Protein AF-A0A672Z2T7-F1 (afdb_monomer)

Secondary structure (DSSP, 8-state):
------SSSHHHHHHHHHHHHS---GGGG-GGGGTHHHHHHHHHHHHHHTSSSPP----S----HHHHHHHHTS-HHHHHHHHHHHHHHHHHHHHHS--TTS---HHHHHHHHHHHHHHHHHHHTTS-S-------------SSHHHHHHHHHHHHHHHHHHHHHHHHHHHHHHHHHHHHHHHHHHTSPPP------------------------------

Solvent-accessible surface area (backbone atoms only — not comparable to full-atom values): 13733 Å² total; per-residue (Å²): 140,83,86,84,81,74,74,77,62,56,60,56,53,50,51,48,51,52,58,63,64,66,63,66,51,64,37,76,66,37,67,65,65,80,54,43,66,64,56,52,50,53,34,49,51,25,62,50,66,12,45,70,85,75,78,79,74,92,65,87,80,64,73,63,58,73,57,54,58,53,43,74,75,46,57,67,52,57,40,54,43,48,49,35,50,50,46,52,52,53,45,49,49,66,73,71,45,73,60,86,55,48,90,51,41,65,66,35,44,51,52,27,49,51,46,45,52,56,50,39,58,56,43,57,76,26,48,73,93,68,89,74,86,66,88,77,79,80,84,84,70,71,65,46,41,68,41,49,49,52,48,51,50,54,48,50,56,48,53,53,51,46,51,57,48,51,55,51,52,51,53,50,47,54,51,51,51,52,51,51,51,50,43,56,74,74,68,51,83,69,83,91,71,84,88,82,83,89,78,83,84,80,82,83,88,71,82,85,88,78,80,78,69,90,66,70,87,66,92,70,133

pLDDT: mean 72.18, std 21.94, range [25.36, 97.94]

InterPro domains:
  IPR000471 Interferon alpha/beta/delta [PF00143] (38-130)
  IPR000471 Interferon alpha/beta/delta [PTHR11691] (8-173)
  IPR009079 Four-helical cytokine-like, core [G3DSA:1.20.1250.10] (28-175)
  IPR009079 Four-helical cytokine-like, core [SSF47266] (30-169)

Nearest PDB structures (foldseek):
  7wkh-assembly1_A  TM=8.557E-01  e=2.367E-07  Ctenopharyngodon idella
  3wcy-assembly1_I  TM=7.416E-01  e=5.495E-03  Mus musculus
  1au1-assembly1_B  TM=7.264E-01  e=1.364E-02  Homo sapiens
  1z7c-assembly1_A  TM=4.299E-01  e=1.163E+00  Homo sapiens
  1cnt-assembly2_3  TM=4.780E-01  e=7.537E+00  Homo sapiens

Radius of gyration: 24.55 Å; Cα contacts (8 Å, |Δi|>4): 133; chains: 1; bounding box: 61×39×78 Å

Mean predicted aligned error: 14.76 Å

Foldseek 3Di:
DDDDPPPPVVVVVVVVCVVVVVPPALLLVLPCLVVVLVLLVLLLVLLCQQADHQDPDPDPPDDPVVVLVVLLPDDSLSLLLVLLLLLVVLLCCLVVADQVQGPTDPVSSVVSSVSSVVVSVSSVSRHDPDDDDDPPDPPQDDNHNVSVSVVSVSSSVVSVSSNVSSVSSVVVSVVVVVVVVCCVVPVDDDDDDDDDDDDDDDDPPDDDDDPPPPPDPPPDD

Organism: NCBI:txid375764

Sequence (221 aa):
MFTWTWTRTWTWTAVLVFLFSNTLTSALRCDWLKHYGHRSNECLNLLEDMGGQLIQEDGRDRCPYRLYSRIRNTQVESQVVFIRDSLEHILRLYDHGNRSSVTWDTVNTEHFLLCLRSQIDKLNGCVSKRPRVYVVRVSFRGSSAESWELIRKNTKEHLEQLHLLVNSIRHQQEAEHRVQTYIYEHVTPGPSGGGVPLGSAPCPHYKHLFKVNQTNQTNTC

Structure (mmCIF, N/CA/C/O backbone):
data_AF-A0A672Z2T7-F1
#
_entry.id   AF-A0A672Z2T7-F1
#
loop_
_atom_site.group_PDB
_atom_site.id
_atom_site.type_symbol
_atom_site.label_atom_id
_atom_site.label_alt_id
_atom_site.label_comp_id
_atom_site.label_asym_id
_atom_site.label_entity_id
_atom_site.label_seq_id
_atom_site.pdbx_PDB_ins_code
_atom_site.Cartn_x
_atom_site.Cartn_y
_atom_site.Cartn_z
_atom_site.occupancy
_atom_site.B_iso_or_equiv
_atom_site.auth_seq_id
_atom_site.auth_comp_id
_atom_site.auth_asym_id
_atom_site.auth_atom_id
_atom_site.pdbx_PDB_model_num
ATOM 1 N N . MET A 1 1 ? -40.656 2.058 58.555 1.00 35.09 1 MET A N 1
ATOM 2 C CA . MET A 1 1 ? -40.797 2.484 57.145 1.00 35.09 1 MET A CA 1
ATOM 3 C C . MET A 1 1 ? -39.415 2.843 56.618 1.00 35.09 1 MET A C 1
ATOM 5 O O . MET A 1 1 ? -38.914 3.898 56.964 1.00 35.09 1 MET A O 1
ATOM 9 N N . PHE A 1 2 ? -38.779 1.960 55.846 1.00 36.16 2 PHE A N 1
ATOM 10 C CA . PHE A 1 2 ? -37.570 2.285 55.081 1.00 36.16 2 PHE A CA 1
ATOM 11 C C . PHE A 1 2 ? -37.885 2.010 53.613 1.00 36.16 2 PHE A C 1
ATOM 13 O O . PHE A 1 2 ? -38.075 0.864 53.210 1.00 36.16 2 PHE A O 1
ATOM 20 N N . THR A 1 3 ? -38.047 3.077 52.838 1.00 39.00 3 THR A N 1
ATOM 21 C CA . THR A 1 3 ? -38.323 3.009 51.403 1.00 39.00 3 THR A CA 1
ATOM 22 C C . THR A 1 3 ? -37.018 2.756 50.656 1.00 39.00 3 THR A C 1
ATOM 24 O O . THR A 1 3 ? -36.119 3.594 50.663 1.00 39.00 3 THR A O 1
ATOM 27 N N . TRP A 1 4 ? -36.913 1.595 50.014 1.00 38.53 4 TRP A N 1
ATOM 28 C CA . TRP A 1 4 ? -35.816 1.242 49.117 1.00 38.53 4 TRP A CA 1
ATOM 29 C C . TRP A 1 4 ? -35.963 1.997 47.789 1.00 38.53 4 TRP A C 1
ATOM 31 O O . TRP A 1 4 ? -36.808 1.653 46.969 1.00 38.53 4 TRP A O 1
ATOM 41 N N . THR A 1 5 ? -35.130 3.009 47.545 1.00 41.69 5 THR A N 1
ATOM 42 C CA . THR A 1 5 ? -35.033 3.711 46.248 1.00 41.69 5 THR A CA 1
ATOM 43 C C . THR A 1 5 ? -33.710 3.403 45.543 1.00 41.69 5 THR A C 1
ATOM 45 O O . THR A 1 5 ? -33.017 4.312 45.095 1.00 41.69 5 THR A O 1
ATOM 48 N N . TRP A 1 6 ? -33.331 2.126 45.447 1.00 43.38 6 TRP A N 1
ATOM 49 C CA . TRP A 1 6 ? -32.073 1.710 44.801 1.00 43.38 6 TRP A CA 1
ATOM 50 C C . TRP A 1 6 ? -32.237 1.183 43.368 1.00 43.38 6 TRP A C 1
ATOM 52 O O . TRP A 1 6 ? -31.243 0.946 42.697 1.00 43.38 6 TRP A O 1
ATOM 62 N N . THR A 1 7 ? -33.457 1.037 42.847 1.00 48.06 7 THR A N 1
ATOM 63 C CA . THR A 1 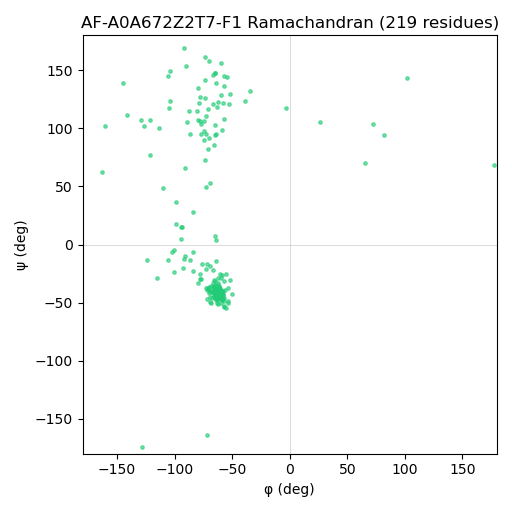7 ? -33.697 0.393 41.538 1.00 48.06 7 THR A CA 1
ATOM 64 C C . THR A 1 7 ? -33.696 1.347 40.337 1.00 48.06 7 THR A C 1
ATOM 66 O O . THR A 1 7 ? -33.680 0.889 39.198 1.00 48.06 7 THR A O 1
ATOM 69 N N . ARG A 1 8 ? -33.685 2.675 40.543 1.00 44.69 8 ARG A N 1
ATOM 70 C CA . ARG A 1 8 ? -33.887 3.655 39.451 1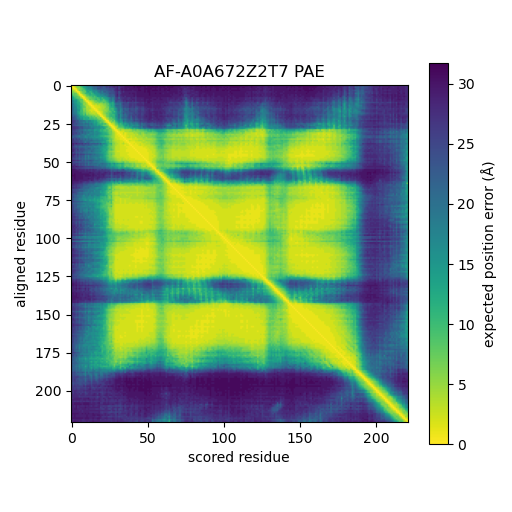.00 44.69 8 ARG A CA 1
ATOM 71 C C . ARG A 1 8 ? -32.609 4.153 38.765 1.00 44.69 8 ARG A C 1
ATOM 73 O O . ARG A 1 8 ? -32.698 4.781 37.717 1.00 44.69 8 ARG A O 1
ATOM 80 N N . THR A 1 9 ? -31.430 3.888 39.322 1.00 49.09 9 THR A N 1
ATOM 81 C CA . THR A 1 9 ? -30.136 4.282 38.727 1.00 49.09 9 THR A CA 1
ATOM 82 C C . THR A 1 9 ? -29.528 3.196 37.838 1.00 49.09 9 THR A C 1
ATOM 84 O O . THR A 1 9 ? -28.725 3.503 36.963 1.00 49.09 9 THR A O 1
ATOM 87 N N . TRP A 1 10 ? -29.949 1.943 38.016 1.00 50.91 10 TRP A N 1
ATOM 88 C CA . TRP A 1 10 ? -29.360 0.769 37.365 1.00 50.91 10 TRP A CA 1
ATOM 89 C C . TRP A 1 10 ? -29.793 0.593 35.909 1.00 50.91 10 TRP A C 1
ATOM 91 O O . TRP A 1 10 ? -29.030 0.100 35.084 1.00 50.91 10 TRP A O 1
ATOM 101 N N . THR A 1 11 ? -31.002 1.034 35.560 1.00 55.59 11 THR A N 1
ATOM 102 C CA . THR A 1 11 ? -31.487 0.993 34.176 1.00 55.59 11 THR A CA 1
ATOM 103 C C . THR A 1 11 ? -30.757 1.998 33.294 1.00 55.59 11 THR A C 1
ATOM 105 O O . THR A 1 11 ? -30.396 1.673 32.170 1.00 55.59 11 THR A O 1
ATOM 108 N N . TRP A 1 12 ? -30.468 3.195 33.808 1.00 52.91 12 TRP A N 1
ATOM 109 C CA . TRP A 1 12 ? -29.771 4.234 33.048 1.00 52.91 12 TRP A CA 1
ATOM 110 C C . TRP A 1 12 ? -28.290 3.915 32.838 1.00 52.91 12 TRP A C 1
ATOM 112 O O . TRP A 1 12 ? -27.785 4.130 31.741 1.00 52.91 12 TRP A O 1
ATOM 122 N N . THR A 1 13 ? -27.598 3.350 33.834 1.00 58.94 13 THR A N 1
ATOM 123 C CA . THR A 1 13 ? -26.202 2.911 33.669 1.00 58.94 13 THR A CA 1
ATOM 124 C C . THR A 1 13 ? -26.091 1.725 32.714 1.00 58.94 13 THR A C 1
ATOM 126 O O . THR A 1 13 ? -25.219 1.736 31.850 1.00 58.94 13 THR A O 1
ATOM 129 N N . ALA A 1 14 ? -27.003 0.750 32.790 1.00 58.84 14 ALA A N 1
ATOM 130 C CA . ALA A 1 14 ? -27.047 -0.373 31.854 1.00 58.84 14 ALA A CA 1
ATOM 131 C C . ALA A 1 14 ? -27.360 0.079 30.418 1.00 58.84 14 ALA A C 1
ATOM 133 O O . ALA A 1 14 ? -26.699 -0.366 29.484 1.00 58.84 14 ALA A O 1
ATOM 134 N N . VAL A 1 15 ? -28.308 1.006 30.234 1.00 58.72 15 VAL A N 1
ATOM 135 C CA . VAL A 1 15 ? -28.626 1.587 28.920 1.00 58.72 15 VAL A CA 1
ATOM 136 C C . VAL A 1 15 ? -27.448 2.393 28.376 1.00 58.72 15 VAL A C 1
ATOM 138 O O . VAL A 1 15 ? -27.117 2.241 27.207 1.00 58.72 15 VAL A O 1
ATOM 141 N N . LEU A 1 16 ? -26.756 3.186 29.200 1.00 59.16 16 LEU A N 1
ATOM 142 C CA . LEU A 1 16 ? -25.551 3.904 28.775 1.00 59.16 16 LEU A CA 1
ATOM 143 C C . LEU A 1 16 ? -24.438 2.931 28.369 1.00 59.16 16 LEU A C 1
ATOM 145 O O . LEU A 1 16 ? -23.883 3.086 27.288 1.00 59.16 16 LEU A O 1
ATOM 149 N N . VAL A 1 17 ? -24.155 1.888 29.155 1.00 60.69 17 VAL A N 1
ATOM 150 C CA . VAL A 1 17 ? -23.155 0.864 28.799 1.00 60.69 17 VAL A CA 1
ATOM 151 C C . VAL A 1 17 ? -23.544 0.132 27.514 1.00 60.69 17 VAL A C 1
ATOM 153 O O . VAL A 1 17 ? -22.680 -0.067 26.665 1.00 60.69 17 VAL A O 1
ATOM 156 N N . PHE A 1 18 ? -24.822 -0.206 27.310 1.00 55.03 18 PHE A N 1
ATOM 157 C CA . PHE A 1 18 ? -25.307 -0.824 26.069 1.00 55.03 18 PHE A CA 1
ATOM 158 C C . PHE A 1 18 ? -25.185 0.136 24.872 1.00 55.03 18 PHE A C 1
ATOM 160 O O . PHE A 1 18 ? -24.777 -0.271 23.787 1.00 55.03 18 PHE A O 1
ATOM 167 N N . LEU A 1 19 ? -25.458 1.429 25.057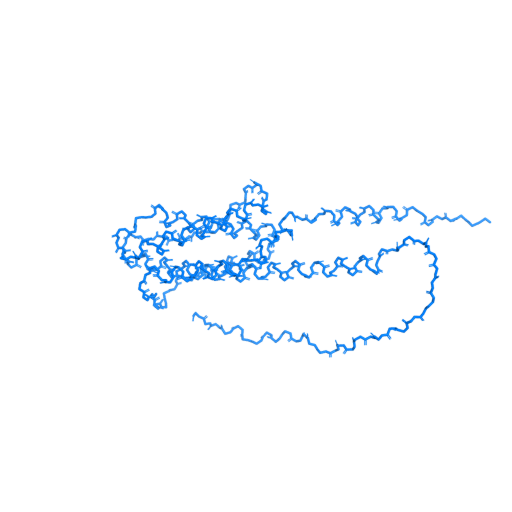 1.00 53.09 19 LEU A N 1
ATOM 168 C CA . LEU A 1 19 ? -25.299 2.445 24.014 1.00 53.09 19 LEU A CA 1
ATOM 169 C C . LEU A 1 19 ? -23.820 2.726 23.686 1.00 53.09 19 LEU A C 1
ATOM 171 O O . LEU A 1 19 ? -23.496 2.880 22.513 1.00 53.09 19 LEU A O 1
ATOM 175 N N . PHE A 1 20 ? -22.916 2.715 24.673 1.00 51.97 20 PHE A N 1
ATOM 176 C CA . PHE A 1 20 ? -21.467 2.893 24.475 1.00 51.97 20 PHE A CA 1
ATOM 177 C C . PHE A 1 20 ? -20.752 1.631 23.955 1.00 51.97 20 PHE A C 1
ATOM 179 O O . PHE A 1 20 ? -19.727 1.737 23.287 1.00 51.97 20 PHE A O 1
ATOM 186 N N . SER A 1 21 ? -21.284 0.431 24.208 1.00 53.06 21 SER A N 1
ATOM 187 C CA . SER A 1 21 ? -20.715 -0.832 23.700 1.00 53.06 21 SER A CA 1
ATOM 188 C C . SER A 1 21 ? -21.162 -1.170 22.274 1.00 53.06 21 SER A C 1
ATOM 190 O O . SER A 1 21 ? -20.452 -1.872 21.555 1.00 53.06 21 SER A O 1
ATOM 192 N N . ASN A 1 22 ? -22.295 -0.630 21.811 1.00 47.12 22 ASN A N 1
ATOM 193 C CA . ASN A 1 22 ? -22.749 -0.794 20.426 1.00 47.12 22 ASN A CA 1
ATOM 194 C C . ASN A 1 22 ? -22.124 0.214 19.446 1.00 47.12 22 ASN A C 1
ATOM 196 O O . ASN A 1 22 ? -22.277 0.059 18.236 1.00 47.12 22 ASN A O 1
ATOM 200 N N . THR A 1 23 ? -21.358 1.201 19.925 1.00 49.53 23 THR A N 1
ATOM 201 C CA . THR A 1 23 ? -20.582 2.113 19.067 1.00 49.53 23 THR A CA 1
ATOM 202 C C . THR A 1 23 ? -19.223 1.544 18.645 1.00 49.53 23 THR A C 1
ATOM 204 O O . THR A 1 23 ? -18.301 2.307 18.362 1.00 49.53 23 THR A O 1
ATOM 207 N N . LEU A 1 24 ? -19.074 0.215 18.562 1.00 50.88 24 LEU A N 1
ATOM 208 C CA . LEU A 1 24 ? -17.959 -0.371 17.817 1.00 50.88 24 LEU A CA 1
ATOM 209 C C . LEU A 1 24 ? -18.152 -0.012 16.341 1.00 50.88 24 LEU A C 1
ATOM 211 O O . LEU A 1 24 ? -18.993 -0.590 15.651 1.00 50.88 24 LEU A O 1
ATOM 215 N N . THR A 1 25 ? -17.392 0.967 15.858 1.00 55.72 25 THR A N 1
ATOM 216 C CA . THR A 1 25 ? -17.368 1.325 14.440 1.00 55.72 25 THR A CA 1
ATOM 217 C C . THR A 1 25 ? -17.040 0.098 13.594 1.00 55.72 25 THR A C 1
ATOM 219 O O . THR A 1 25 ? -16.240 -0.749 13.988 1.00 55.72 25 THR A O 1
ATOM 222 N N . SER A 1 26 ? -17.643 -0.015 12.408 1.00 58.91 26 SER A N 1
ATOM 223 C CA . SER A 1 26 ? -17.412 -1.143 11.487 1.00 58.91 26 SER A CA 1
ATOM 224 C C . SER A 1 26 ? -15.921 -1.383 11.209 1.00 58.91 26 SER A C 1
ATOM 226 O O . SER A 1 26 ? -15.494 -2.525 11.061 1.00 58.91 26 SER A O 1
ATOM 228 N N . ALA A 1 27 ? -15.113 -0.319 11.236 1.00 56.78 27 ALA A N 1
ATOM 229 C CA . ALA A 1 27 ? -13.665 -0.380 11.083 1.00 56.78 27 ALA A CA 1
ATOM 230 C C . ALA A 1 27 ? -12.945 -1.129 12.221 1.00 56.78 27 ALA A C 1
ATOM 232 O O . ALA A 1 27 ? -11.938 -1.787 11.966 1.00 56.78 27 ALA A O 1
ATOM 233 N N . LEU A 1 28 ? -13.465 -1.097 13.456 1.00 59.72 28 LEU A N 1
ATOM 234 C CA . LEU A 1 28 ? -12.899 -1.852 14.580 1.00 59.72 28 LEU A CA 1
ATOM 235 C C . LEU A 1 28 ? -13.047 -3.367 14.396 1.00 59.72 28 LEU A C 1
ATOM 237 O O . LEU A 1 28 ? -12.250 -4.114 14.953 1.00 59.72 28 LEU A O 1
ATOM 241 N N . ARG A 1 29 ? -13.993 -3.821 13.565 1.00 66.81 29 ARG A N 1
ATOM 242 C CA . ARG A 1 29 ? -14.178 -5.237 13.206 1.00 66.81 29 ARG A CA 1
ATOM 243 C C . ARG A 1 29 ? -13.558 -5.612 11.858 1.00 66.81 29 ARG A C 1
ATOM 245 O O . ARG A 1 29 ? -13.918 -6.635 11.286 1.00 66.81 29 ARG A O 1
ATOM 252 N N . CYS A 1 30 ? -12.650 -4.796 11.321 1.00 81.38 30 CYS A N 1
ATOM 253 C CA . CYS A 1 30 ? -11.959 -5.125 10.078 1.00 81.38 30 CYS A CA 1
ATOM 254 C C . CYS A 1 30 ? -10.964 -6.276 10.298 1.00 81.38 30 CYS A C 1
ATOM 256 O O . CYS A 1 30 ? -9.765 -6.054 10.473 1.00 81.38 30 CYS A O 1
ATOM 258 N N . ASP A 1 31 ? -11.456 -7.517 10.273 1.00 83.62 31 ASP A N 1
ATOM 259 C CA . ASP A 1 31 ? -10.636 -8.722 10.457 1.00 83.62 31 ASP A CA 1
ATOM 260 C C . ASP A 1 31 ? -9.523 -8.837 9.413 1.00 83.62 31 ASP A C 1
ATOM 262 O O . ASP A 1 31 ? -8.460 -9.391 9.689 1.00 83.62 31 ASP A O 1
ATOM 266 N N . TRP A 1 32 ? -9.722 -8.234 8.239 1.00 85.56 32 TRP A N 1
ATOM 267 C CA . TRP A 1 32 ? -8.720 -8.202 7.183 1.00 85.56 32 TRP A CA 1
ATOM 268 C C . TRP A 1 32 ? -7.382 -7.588 7.624 1.00 85.56 32 TRP A C 1
ATOM 270 O O . TRP A 1 32 ? -6.330 -8.037 7.167 1.00 85.56 32 TRP A O 1
ATOM 280 N N . LEU A 1 33 ? -7.382 -6.623 8.553 1.00 88.12 33 LEU A N 1
ATOM 281 C CA . LEU A 1 33 ? -6.140 -5.994 9.024 1.00 88.12 33 LEU A CA 1
ATOM 282 C C . LEU A 1 33 ? -5.174 -6.997 9.671 1.00 88.12 33 LEU A C 1
ATOM 284 O O . LEU A 1 33 ? -3.964 -6.786 9.620 1.00 88.12 33 LEU A O 1
ATOM 288 N N . LYS A 1 34 ? -5.673 -8.123 10.203 1.00 86.19 34 LYS A N 1
ATOM 289 C CA . LYS A 1 34 ? -4.841 -9.215 10.741 1.00 86.19 34 LYS A CA 1
ATOM 290 C C . LYS A 1 34 ? -3.943 -9.847 9.671 1.00 86.19 34 LYS A C 1
ATOM 292 O O . LYS A 1 34 ? -2.857 -10.321 9.992 1.00 86.19 34 LYS A O 1
ATOM 297 N N . HIS A 1 35 ? -4.372 -9.817 8.409 1.00 86.44 35 HIS A N 1
ATOM 298 C CA . HIS A 1 35 ? -3.682 -10.431 7.270 1.00 86.44 35 HIS A CA 1
ATOM 299 C C . HIS A 1 35 ? -2.909 -9.427 6.405 1.00 86.44 35 HIS A C 1
ATOM 301 O O . HIS A 1 35 ? -2.156 -9.830 5.518 1.00 86.44 35 HIS A O 1
ATOM 307 N N . TYR A 1 36 ? -3.048 -8.126 6.677 1.00 87.56 36 TYR A N 1
ATOM 308 C CA . TYR A 1 36 ? -2.425 -7.063 5.888 1.00 87.56 36 TYR A CA 1
ATOM 309 C C . TYR A 1 36 ? -0.903 -7.210 5.793 1.00 87.56 36 TYR A C 1
ATOM 311 O O . TYR A 1 36 ? -0.334 -6.988 4.732 1.00 87.56 36 TYR A O 1
ATOM 319 N N . GLY A 1 37 ? -0.234 -7.620 6.877 1.00 86.69 37 GLY A N 1
ATOM 320 C CA . GLY A 1 37 ? 1.229 -7.692 6.920 1.00 86.69 37 GLY A CA 1
ATOM 321 C C . GLY A 1 37 ? 1.829 -8.586 5.832 1.00 86.69 37 GLY A C 1
ATOM 322 O O . GLY A 1 37 ? 2.742 -8.160 5.132 1.00 86.69 37 GLY A O 1
ATOM 323 N N . HIS A 1 38 ? 1.267 -9.781 5.637 1.00 87.81 38 HIS A N 1
ATOM 324 C CA . HIS A 1 38 ? 1.724 -10.708 4.600 1.00 87.81 38 HIS A CA 1
ATOM 325 C C . HIS A 1 38 ? 1.517 -10.128 3.194 1.00 87.81 38 HIS A C 1
ATOM 327 O O . HIS A 1 38 ? 2.448 -10.095 2.392 1.00 87.81 38 HIS A O 1
ATOM 333 N N . ARG A 1 39 ? 0.321 -9.590 2.924 1.00 88.56 39 ARG A N 1
ATOM 334 C CA . ARG A 1 39 ? -0.030 -9.033 1.610 1.00 88.56 39 ARG A CA 1
ATOM 335 C C . ARG A 1 39 ? 0.747 -7.758 1.276 1.00 88.56 39 ARG A C 1
ATOM 337 O O . ARG A 1 39 ? 1.125 -7.537 0.13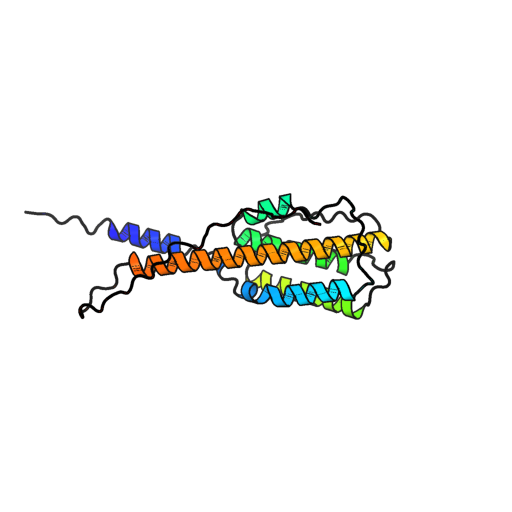2 1.00 88.56 39 ARG A O 1
ATOM 344 N N . SER A 1 40 ? 1.010 -6.928 2.281 1.00 90.31 40 SER A N 1
ATOM 345 C CA . SER A 1 40 ? 1.833 -5.728 2.149 1.00 90.31 40 SER A CA 1
ATOM 346 C C . SER A 1 40 ? 3.272 -6.079 1.781 1.00 90.31 40 SER A C 1
ATOM 348 O O . SER A 1 40 ? 3.858 -5.378 0.964 1.00 90.31 40 SER A O 1
ATOM 350 N N . ASN A 1 41 ? 3.828 -7.153 2.350 1.00 93.00 41 ASN A N 1
ATOM 351 C CA . ASN A 1 41 ? 5.178 -7.604 2.024 1.00 93.00 41 ASN A CA 1
ATOM 352 C C . ASN A 1 41 ? 5.261 -8.166 0.598 1.00 93.00 41 ASN A C 1
ATOM 354 O O . ASN A 1 41 ? 6.206 -7.875 -0.119 1.00 93.00 41 ASN A O 1
ATOM 358 N N . GLU A 1 42 ? 4.248 -8.924 0.169 1.00 93.38 42 GLU A N 1
ATOM 359 C CA . GLU A 1 42 ? 4.128 -9.405 -1.216 1.00 93.38 42 GLU A CA 1
ATOM 360 C C . GLU A 1 42 ? 4.124 -8.231 -2.213 1.00 93.38 42 GLU A C 1
ATOM 362 O O . GLU A 1 42 ? 4.911 -8.208 -3.154 1.00 93.38 42 GLU A O 1
ATOM 367 N N . CYS A 1 43 ? 3.303 -7.207 -1.959 1.00 94.81 43 CYS A N 1
ATOM 368 C CA . CYS A 1 43 ? 3.281 -5.981 -2.760 1.00 94.81 43 CYS A CA 1
ATOM 369 C C . CYS A 1 43 ? 4.633 -5.245 -2.772 1.00 94.81 43 CYS A C 1
ATOM 371 O O . CYS A 1 43 ? 5.026 -4.729 -3.814 1.00 94.81 43 CYS A O 1
ATOM 373 N N . LEU A 1 44 ? 5.321 -5.157 -1.628 1.00 95.19 44 LEU A N 1
ATOM 374 C CA . LEU A 1 44 ? 6.630 -4.503 -1.534 1.00 95.19 44 LEU A CA 1
ATOM 375 C C . LEU A 1 44 ? 7.686 -5.245 -2.356 1.00 95.19 44 LEU A C 1
ATOM 377 O O . LEU A 1 44 ? 8.388 -4.605 -3.130 1.00 95.19 44 LEU A O 1
ATOM 381 N N . ASN A 1 45 ? 7.736 -6.574 -2.262 1.00 95.25 45 ASN A N 1
ATOM 382 C CA . ASN A 1 45 ? 8.659 -7.380 -3.059 1.00 95.25 45 ASN A CA 1
ATOM 383 C C . ASN A 1 45 ? 8.412 -7.173 -4.561 1.00 95.25 45 ASN A C 1
ATOM 385 O O . ASN A 1 45 ? 9.344 -6.903 -5.302 1.00 95.25 45 ASN A O 1
ATOM 389 N N . LEU A 1 46 ? 7.150 -7.182 -5.005 1.00 96.75 46 LEU A N 1
ATOM 390 C CA . LEU A 1 46 ? 6.806 -6.927 -6.411 1.00 96.75 46 LEU A CA 1
ATOM 391 C C . LEU A 1 46 ? 7.236 -5.525 -6.885 1.00 96.75 46 LEU A C 1
ATOM 393 O O . LEU A 1 46 ? 7.676 -5.366 -8.021 1.00 96.75 46 LEU A O 1
ATOM 397 N N . LEU A 1 47 ? 7.129 -4.509 -6.022 1.00 96.00 47 LEU A N 1
ATOM 398 C CA . LEU A 1 47 ? 7.589 -3.144 -6.305 1.00 96.00 47 LEU A CA 1
ATOM 399 C C . LEU A 1 47 ? 9.123 -3.064 -6.433 1.00 96.00 47 LEU A C 1
ATOM 401 O O . LEU A 1 47 ? 9.659 -2.289 -7.231 1.00 96.00 47 LEU A O 1
ATOM 405 N N . GLU A 1 48 ? 9.843 -3.834 -5.625 1.00 93.88 48 GLU A N 1
ATOM 406 C CA . GLU A 1 48 ? 11.301 -3.916 -5.691 1.00 93.88 48 GLU A CA 1
ATOM 407 C C . GLU A 1 48 ? 11.748 -4.676 -6.944 1.00 93.88 48 GLU A C 1
ATOM 409 O O . GLU A 1 48 ? 12.570 -4.159 -7.701 1.00 93.88 48 GLU A O 1
ATOM 414 N N . ASP A 1 49 ? 11.119 -5.821 -7.210 1.00 94.25 49 ASP A N 1
ATOM 415 C CA . ASP A 1 49 ? 11.463 -6.757 -8.283 1.00 94.25 49 ASP A CA 1
ATOM 416 C C . ASP A 1 49 ? 11.009 -6.295 -9.675 1.00 94.25 49 ASP A C 1
ATOM 418 O O . ASP A 1 49 ? 11.479 -6.818 -10.687 1.00 94.25 49 ASP A O 1
ATOM 422 N N . MET A 1 50 ? 10.084 -5.333 -9.781 1.00 94.94 50 MET A N 1
ATOM 423 C CA . MET A 1 50 ? 9.683 -4.808 -11.092 1.00 94.94 50 MET A CA 1
ATOM 424 C C . MET A 1 50 ? 10.757 -3.929 -11.735 1.00 94.94 50 MET A C 1
ATOM 426 O O . MET A 1 50 ? 10.680 -3.678 -12.927 1.00 94.94 50 MET A O 1
ATOM 430 N N . GLY A 1 51 ? 11.744 -3.435 -10.989 1.00 90.81 51 GLY A N 1
ATOM 431 C CA . GLY A 1 51 ? 12.798 -2.571 -11.521 1.00 90.81 51 GLY A CA 1
ATOM 432 C C . GLY A 1 51 ? 14.195 -3.061 -11.162 1.00 90.81 51 GLY A C 1
ATOM 433 O O . GLY A 1 51 ? 14.377 -4.115 -10.565 1.00 90.81 51 GLY A O 1
ATOM 434 N N . GLY A 1 52 ? 15.203 -2.263 -11.512 1.00 87.12 52 GLY A N 1
ATOM 435 C CA . GLY A 1 52 ? 16.560 -2.464 -11.003 1.00 87.12 52 GLY A CA 1
ATOM 436 C C . GLY A 1 52 ? 16.680 -2.086 -9.522 1.00 87.12 52 GLY A C 1
ATOM 437 O O . GLY A 1 52 ? 15.687 -1.888 -8.819 1.00 87.12 52 GLY A O 1
ATOM 438 N N . GLN A 1 53 ? 17.910 -1.912 -9.039 1.00 86.19 53 GLN A N 1
ATOM 439 C CA . GLN A 1 53 ? 18.134 -1.391 -7.687 1.00 86.19 53 GLN A CA 1
ATOM 440 C C . GLN A 1 53 ? 17.464 -0.020 -7.509 1.00 86.19 53 GLN A C 1
ATOM 442 O O . GLN A 1 53 ? 17.543 0.837 -8.389 1.00 86.19 53 GLN A O 1
ATOM 447 N N . LEU A 1 54 ? 16.792 0.179 -6.373 1.00 83.00 54 LEU A N 1
ATOM 448 C CA . LEU A 1 54 ? 16.208 1.472 -6.018 1.00 83.00 54 LEU A CA 1
ATOM 449 C C . LEU A 1 54 ? 17.311 2.521 -5.834 1.00 83.00 54 LEU A C 1
ATOM 451 O O . LEU A 1 54 ? 18.350 2.244 -5.231 1.00 83.00 54 LEU A O 1
ATOM 455 N N . ILE A 1 55 ? 17.065 3.737 -6.324 1.00 78.38 55 ILE A N 1
ATOM 456 C CA . ILE A 1 55 ? 17.999 4.858 -6.190 1.00 78.38 55 ILE A CA 1
ATOM 457 C C . ILE A 1 55 ? 18.198 5.176 -4.697 1.00 78.38 55 ILE A C 1
ATOM 459 O O . ILE A 1 55 ? 17.244 5.484 -3.978 1.00 78.38 55 ILE A O 1
ATOM 463 N N . GLN A 1 56 ? 19.448 5.130 -4.223 1.00 64.94 56 GLN A N 1
ATOM 464 C CA . GLN A 1 56 ? 19.763 5.439 -2.824 1.00 64.94 56 GLN A CA 1
ATOM 465 C C . GLN A 1 56 ? 19.670 6.931 -2.494 1.00 64.94 56 GLN A C 1
ATOM 467 O O . GLN A 1 56 ? 19.437 7.228 -1.333 1.00 64.94 56 GLN A O 1
ATOM 472 N N . GLU A 1 57 ? 19.744 7.841 -3.480 1.00 58.12 57 GLU A N 1
ATOM 473 C CA . GLU A 1 57 ? 19.887 9.292 -3.260 1.00 58.12 57 GLU A CA 1
ATOM 474 C C . GLU A 1 57 ? 19.081 9.834 -2.076 1.00 58.12 57 GLU A C 1
ATOM 476 O O . GLU A 1 57 ? 17.849 9.730 -2.028 1.00 58.12 57 GLU A O 1
ATOM 481 N N . ASP A 1 58 ? 19.808 10.480 -1.169 1.00 52.84 58 ASP A N 1
ATOM 482 C CA . ASP A 1 58 ? 19.345 11.150 0.045 1.00 52.84 58 ASP A CA 1
ATOM 483 C C . ASP A 1 58 ? 18.600 12.460 -0.309 1.00 52.84 58 ASP A C 1
ATOM 485 O O . ASP A 1 58 ? 18.888 13.553 0.182 1.00 52.84 58 ASP A O 1
ATOM 489 N N . GLY A 1 59 ? 17.658 12.370 -1.247 1.00 49.66 59 GLY A N 1
ATOM 490 C CA . GLY A 1 59 ? 16.873 13.467 -1.788 1.00 49.66 59 GLY A CA 1
ATOM 491 C C . GLY A 1 59 ? 15.762 13.876 -0.827 1.00 49.66 59 GLY A C 1
ATOM 492 O O . GLY A 1 59 ? 14.962 13.071 -0.367 1.00 49.66 59 GLY A O 1
ATOM 493 N N . ARG A 1 60 ? 15.712 15.170 -0.516 1.00 49.41 60 ARG A N 1
ATOM 494 C CA . ARG A 1 60 ? 14.967 15.813 0.582 1.00 49.41 60 ARG A CA 1
ATOM 495 C C . ARG A 1 60 ? 13.431 15.752 0.520 1.00 49.41 60 ARG A C 1
ATOM 497 O O . ARG A 1 60 ? 12.794 16.376 1.376 1.00 49.41 60 ARG A O 1
ATOM 504 N N . ASP A 1 61 ? 12.841 15.012 -0.409 1.00 56.28 61 ASP A N 1
ATOM 505 C CA . ASP A 1 61 ? 11.390 14.914 -0.592 1.00 56.28 61 ASP A CA 1
ATOM 506 C C . ASP A 1 61 ? 10.819 13.765 0.234 1.00 56.28 61 ASP A C 1
ATOM 508 O O . ASP A 1 61 ? 10.311 12.760 -0.250 1.00 56.28 61 ASP A O 1
ATOM 512 N N . ARG A 1 62 ? 10.939 13.969 1.547 1.00 59.16 62 ARG A N 1
ATOM 513 C CA . ARG A 1 62 ? 10.493 13.066 2.601 1.00 59.16 62 ARG A CA 1
ATOM 514 C C . ARG A 1 62 ? 9.036 12.660 2.412 1.00 59.16 62 ARG A C 1
ATOM 516 O O . ARG A 1 62 ? 8.152 13.525 2.379 1.00 59.16 62 ARG A O 1
ATOM 523 N N . CYS A 1 63 ? 8.795 11.348 2.472 1.00 56.91 63 CYS A N 1
ATOM 524 C CA . CYS A 1 63 ? 7.518 10.774 2.879 1.00 56.91 63 CYS A CA 1
ATOM 525 C C . CYS A 1 63 ? 6.862 11.660 3.962 1.00 56.91 63 CYS A C 1
ATOM 527 O O . CYS A 1 63 ? 7.551 12.094 4.898 1.00 56.91 63 CYS A O 1
ATOM 529 N N . PRO A 1 64 ? 5.564 12.012 3.852 1.00 69.31 64 PRO A N 1
ATOM 530 C CA . PRO A 1 64 ? 4.959 13.046 4.682 1.00 69.31 64 PRO A CA 1
ATOM 531 C C . PRO A 1 64 ? 4.740 12.553 6.123 1.00 69.31 64 PRO A C 1
ATOM 533 O O . PRO A 1 64 ? 3.612 12.345 6.564 1.00 69.31 64 PRO A O 1
ATOM 536 N N . TYR A 1 65 ? 5.812 12.421 6.910 1.00 70.62 65 TYR A N 1
ATOM 537 C CA . TYR A 1 65 ? 5.791 11.935 8.294 1.00 70.62 65 TYR A CA 1
ATOM 538 C C . TYR A 1 65 ? 4.796 12.714 9.165 1.00 70.62 65 TYR A C 1
ATOM 540 O O . TYR A 1 65 ? 4.070 12.144 9.977 1.00 70.62 65 TYR A O 1
ATOM 548 N N . ARG A 1 66 ? 4.688 14.031 8.940 1.00 77.44 66 ARG A N 1
ATOM 549 C CA . ARG A 1 66 ? 3.706 14.894 9.619 1.00 77.44 66 ARG A CA 1
ATOM 550 C C . ARG A 1 66 ? 2.259 14.481 9.332 1.00 77.44 66 ARG A C 1
ATOM 552 O O . ARG A 1 66 ? 1.414 14.592 10.219 1.00 77.44 66 ARG A O 1
ATOM 559 N N . LEU A 1 67 ? 1.968 14.014 8.116 1.00 83.19 67 LEU A N 1
ATOM 560 C CA . LEU A 1 67 ? 0.653 13.490 7.753 1.00 83.19 67 LEU A CA 1
ATOM 561 C C . LEU A 1 67 ? 0.392 12.183 8.499 1.00 83.19 67 LEU A C 1
ATOM 563 O O . LEU A 1 67 ? -0.614 12.088 9.191 1.00 83.19 67 LEU A O 1
ATOM 567 N N . TYR A 1 68 ? 1.325 11.230 8.452 1.00 86.12 68 TYR A N 1
ATOM 568 C CA . TYR A 1 68 ? 1.191 9.954 9.160 1.00 86.12 68 TYR A CA 1
ATOM 569 C C . TYR A 1 68 ? 1.032 10.123 10.673 1.00 86.12 68 TYR A C 1
ATOM 571 O O . TYR A 1 68 ? 0.162 9.496 11.274 1.00 86.12 68 TYR A O 1
ATOM 579 N N . SER A 1 69 ? 1.799 11.025 11.289 1.00 86.06 69 SER A N 1
ATOM 580 C CA . SER A 1 69 ? 1.648 11.377 12.704 1.00 86.06 69 SER A CA 1
ATOM 581 C C . SER A 1 69 ? 0.248 11.921 13.014 1.00 86.06 69 SER A C 1
ATOM 583 O O . SER A 1 69 ? -0.372 11.506 13.991 1.00 86.06 69 SER A O 1
ATOM 585 N N . ARG A 1 70 ? -0.304 12.790 12.155 1.00 87.06 70 ARG A N 1
ATOM 586 C CA . ARG A 1 70 ? -1.679 13.286 12.310 1.00 87.06 70 ARG A CA 1
ATOM 587 C C . ARG A 1 70 ? -2.702 12.160 12.176 1.00 87.06 70 ARG A C 1
ATOM 589 O O . ARG A 1 70 ? -3.608 12.085 12.998 1.00 87.06 70 ARG A O 1
ATOM 596 N N . ILE A 1 71 ? -2.555 11.296 11.171 1.00 89.00 71 ILE A N 1
ATOM 597 C CA . ILE A 1 71 ? -3.483 10.189 10.910 1.00 89.00 71 ILE A CA 1
ATOM 598 C C . ILE A 1 71 ? -3.509 9.196 12.075 1.00 89.00 71 ILE A C 1
ATOM 600 O O . ILE A 1 71 ? -4.601 8.816 12.493 1.00 89.00 71 ILE A O 1
ATOM 604 N N . ARG A 1 72 ? -2.358 8.853 12.671 1.00 89.12 72 ARG A N 1
ATOM 605 C CA . ARG A 1 72 ? -2.276 7.961 13.850 1.00 89.12 72 ARG A CA 1
ATOM 606 C C . ARG A 1 72 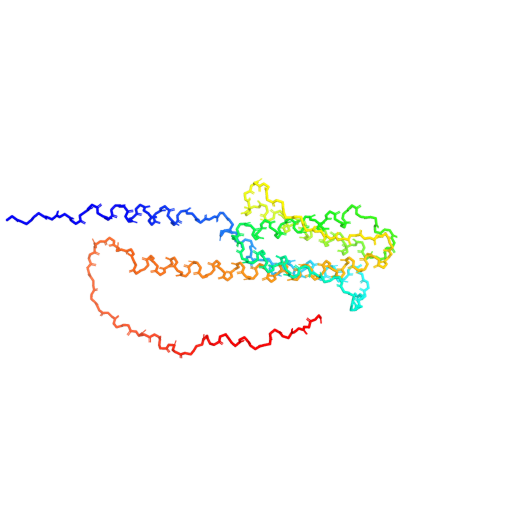? -3.121 8.426 15.042 1.00 89.12 72 ARG A C 1
ATOM 608 O O . ARG A 1 72 ? -3.539 7.598 15.843 1.00 89.12 72 ARG A O 1
ATOM 615 N N . ASN A 1 73 ? -3.387 9.729 15.139 1.00 87.19 73 ASN A N 1
ATOM 616 C CA . ASN A 1 73 ? -4.192 10.334 16.202 1.00 87.19 73 ASN A CA 1
ATOM 617 C C . ASN A 1 73 ? -5.677 10.508 15.824 1.00 87.19 73 ASN A C 1
ATOM 619 O O . ASN A 1 73 ? -6.436 11.119 16.572 1.00 87.19 73 ASN A O 1
ATOM 623 N N . THR A 1 74 ? -6.105 10.026 14.653 1.00 87.31 74 THR A N 1
ATOM 624 C CA . THR A 1 74 ? -7.515 10.055 14.230 1.00 87.31 74 THR A CA 1
ATOM 625 C C . THR A 1 74 ? -8.252 8.775 14.630 1.00 87.31 74 THR A C 1
ATOM 627 O O . THR A 1 74 ? -7.641 7.785 15.021 1.00 87.31 74 THR A O 1
ATOM 630 N N . GLN A 1 75 ? -9.581 8.771 14.513 1.00 86.19 75 GLN A N 1
ATOM 631 C CA . GLN A 1 75 ? -10.404 7.578 14.739 1.00 86.19 75 GLN A CA 1
ATOM 632 C C . GLN A 1 75 ? -9.984 6.413 13.823 1.00 86.19 75 GLN A C 1
ATOM 634 O O . GLN A 1 75 ? -9.665 6.643 12.660 1.00 86.19 75 GLN A O 1
ATOM 639 N N . VAL A 1 76 ? -10.066 5.164 14.301 1.00 86.50 76 VAL A N 1
ATOM 640 C CA . VAL A 1 76 ? -9.704 3.960 13.521 1.00 86.50 76 VAL A CA 1
ATOM 641 C C . VAL A 1 76 ? -10.363 3.935 12.137 1.00 86.50 76 VAL A C 1
ATOM 643 O O . VAL A 1 76 ? -9.688 3.677 11.148 1.00 86.50 76 VAL A O 1
ATOM 646 N N . GLU A 1 77 ? -11.645 4.295 12.025 1.00 84.75 77 GLU A N 1
ATOM 647 C CA . GLU A 1 77 ? -12.328 4.380 10.723 1.00 84.75 77 GLU A CA 1
ATOM 648 C C . GLU A 1 77 ? -11.641 5.357 9.756 1.00 84.75 77 GLU A C 1
ATOM 650 O O . GLU A 1 77 ? -11.424 5.022 8.594 1.00 84.75 77 GLU A O 1
ATOM 655 N N . SER A 1 78 ? -11.223 6.531 10.238 1.00 86.44 78 SER A N 1
ATOM 656 C CA . SER A 1 78 ? -10.445 7.486 9.442 1.00 86.44 78 SER A CA 1
ATOM 657 C C . SER A 1 78 ? -9.095 6.926 9.009 1.00 86.44 78 SER A C 1
ATOM 659 O O . SER A 1 78 ? -8.677 7.163 7.879 1.00 86.44 78 SER A O 1
ATOM 661 N N . GLN A 1 79 ? -8.417 6.189 9.890 1.00 90.19 79 GLN A N 1
ATOM 662 C CA . GLN A 1 79 ? -7.129 5.574 9.577 1.00 90.19 79 GLN A CA 1
ATOM 663 C C . GLN A 1 79 ? -7.278 4.508 8.480 1.00 90.19 79 GLN A C 1
ATOM 665 O O . GLN A 1 79 ? -6.502 4.499 7.529 1.00 90.19 79 GLN A O 1
ATOM 670 N N . VAL A 1 80 ? -8.305 3.654 8.561 1.00 89.88 80 VAL A N 1
ATOM 671 C CA . VAL A 1 80 ? -8.581 2.625 7.541 1.00 89.88 80 VAL A CA 1
ATOM 672 C C . VAL A 1 80 ? -8.966 3.259 6.200 1.00 89.88 80 VAL A C 1
ATOM 674 O O . VAL A 1 80 ? -8.469 2.827 5.160 1.00 89.88 80 VAL A O 1
ATOM 677 N N . VAL A 1 81 ? -9.780 4.323 6.208 1.00 88.88 81 VAL A N 1
ATOM 678 C CA . VAL A 1 81 ? -10.089 5.099 4.993 1.00 88.88 81 VAL A CA 1
ATOM 679 C C . VAL A 1 81 ? -8.820 5.703 4.388 1.00 88.88 81 VAL A C 1
ATOM 681 O O . VAL A 1 81 ? -8.607 5.583 3.187 1.00 88.88 81 VAL A O 1
ATOM 684 N N . PHE A 1 82 ? -7.940 6.283 5.208 1.00 90.31 82 PHE A N 1
ATOM 685 C CA . PHE A 1 82 ? -6.662 6.825 4.744 1.00 90.31 82 PHE A CA 1
ATOM 686 C C . PHE A 1 82 ? -5.778 5.765 4.070 1.00 90.31 82 PHE A C 1
ATOM 688 O O . PHE A 1 82 ? -5.157 6.050 3.043 1.00 90.31 82 PHE A O 1
ATOM 695 N N . ILE A 1 83 ? -5.726 4.548 4.625 1.00 91.88 83 ILE A N 1
ATOM 696 C CA . ILE A 1 83 ? -4.966 3.436 4.039 1.00 91.88 83 ILE A CA 1
ATOM 697 C C . ILE A 1 83 ? -5.539 3.069 2.670 1.00 91.88 83 ILE A C 1
ATOM 699 O O . ILE A 1 83 ? -4.791 3.017 1.695 1.00 91.88 83 ILE A O 1
ATOM 703 N N . ARG A 1 84 ? -6.858 2.871 2.573 1.00 92.25 84 ARG A N 1
ATOM 704 C CA . ARG A 1 84 ? -7.521 2.567 1.298 1.00 92.25 84 ARG A CA 1
ATOM 705 C C . ARG A 1 84 ? -7.250 3.652 0.255 1.00 92.25 84 ARG A C 1
ATOM 707 O O . ARG A 1 84 ? -6.781 3.335 -0.832 1.00 92.25 84 ARG A O 1
ATOM 714 N N . ASP A 1 85 ? -7.510 4.914 0.591 1.00 90.44 85 ASP A N 1
ATOM 715 C CA . ASP A 1 85 ? -7.368 6.040 -0.340 1.00 90.44 85 ASP A CA 1
ATOM 716 C C . ASP A 1 85 ? -5.914 6.205 -0.811 1.00 90.44 85 ASP A C 1
ATOM 718 O O . ASP A 1 85 ? -5.659 6.531 -1.970 1.00 90.44 85 ASP A O 1
ATOM 722 N N . SER A 1 86 ? -4.948 5.930 0.070 1.00 91.06 86 SER A N 1
ATOM 723 C CA . SER A 1 86 ? -3.527 5.901 -0.281 1.00 91.06 86 SER A CA 1
ATOM 724 C C . SER A 1 86 ? -3.205 4.825 -1.317 1.00 91.06 86 SER A C 1
ATOM 726 O O . SER A 1 86 ? -2.516 5.107 -2.297 1.00 91.06 86 SER A O 1
ATOM 728 N N . LEU A 1 87 ? -3.708 3.602 -1.119 1.00 93.62 87 LEU A N 1
ATOM 729 C CA . LEU A 1 87 ? -3.511 2.500 -2.062 1.00 93.62 87 LEU A CA 1
ATOM 730 C C . LEU A 1 87 ? -4.204 2.784 -3.400 1.00 93.62 87 LEU A C 1
ATOM 732 O O . LEU A 1 87 ? -3.617 2.526 -4.446 1.00 93.62 87 LEU A O 1
ATOM 736 N N . GLU A 1 88 ? -5.409 3.361 -3.387 1.00 92.38 88 GLU A N 1
ATOM 737 C CA . GLU A 1 88 ? -6.107 3.790 -4.606 1.00 92.38 88 GLU A CA 1
ATOM 738 C C . GLU A 1 88 ? -5.319 4.853 -5.374 1.00 92.38 88 GLU A C 1
ATOM 740 O O . GLU A 1 88 ? -5.244 4.804 -6.602 1.00 92.38 88 GLU A O 1
ATOM 745 N N . HIS A 1 89 ? -4.720 5.811 -4.665 1.00 90.25 89 HIS A N 1
ATOM 746 C CA . HIS A 1 89 ? -3.909 6.849 -5.288 1.00 90.25 89 HIS A CA 1
ATOM 747 C C . HIS A 1 89 ? -2.658 6.265 -5.952 1.00 90.25 89 HIS A C 1
ATOM 749 O O . HIS A 1 89 ? -2.373 6.596 -7.103 1.00 90.25 89 HIS A O 1
ATOM 755 N N . ILE A 1 90 ? -1.947 5.367 -5.259 1.00 92.38 90 ILE A N 1
ATOM 756 C CA . ILE A 1 90 ? -0.801 4.645 -5.829 1.00 92.38 90 ILE A CA 1
ATOM 757 C C . ILE A 1 90 ? -1.252 3.841 -7.048 1.00 92.38 90 ILE A C 1
ATOM 759 O O . ILE A 1 90 ? -0.665 3.979 -8.115 1.00 92.38 90 ILE A O 1
ATOM 763 N N . LEU A 1 91 ? -2.322 3.053 -6.928 1.00 94.75 91 LEU A N 1
ATOM 764 C CA . LEU A 1 91 ? -2.837 2.249 -8.032 1.00 94.75 91 LEU A CA 1
ATOM 765 C C . LEU A 1 91 ? -3.088 3.116 -9.272 1.00 94.75 91 LEU A C 1
ATOM 767 O O . LEU A 1 91 ? -2.577 2.804 -10.341 1.00 94.75 91 LEU A O 1
ATOM 771 N N . ARG A 1 92 ? -3.810 4.234 -9.128 1.00 91.88 92 ARG A N 1
ATOM 772 C CA . ARG A 1 92 ? -4.103 5.147 -10.245 1.00 91.88 92 ARG A CA 1
ATOM 773 C C . ARG A 1 92 ? -2.845 5.760 -10.852 1.00 91.88 92 ARG A C 1
ATOM 775 O O . ARG A 1 92 ? -2.794 5.924 -12.068 1.00 91.88 92 ARG A O 1
ATOM 782 N N . LEU A 1 93 ? -1.848 6.097 -10.030 1.00 90.62 93 LEU A N 1
ATOM 783 C CA . LEU A 1 93 ? -0.582 6.657 -10.504 1.00 90.62 93 LEU A CA 1
ATOM 784 C C . LEU A 1 93 ? 0.129 5.686 -11.453 1.00 90.62 93 LEU A C 1
ATOM 786 O O . LEU A 1 93 ? 0.558 6.094 -12.528 1.00 90.62 93 LEU A O 1
ATOM 790 N N . TYR A 1 94 ? 0.213 4.407 -11.090 1.00 92.56 94 TYR A N 1
ATOM 791 C CA . TYR A 1 94 ? 0.888 3.399 -11.909 1.00 92.56 94 TYR A CA 1
ATOM 792 C C . TYR A 1 94 ? 0.022 2.888 -13.072 1.00 92.56 94 TYR A C 1
ATOM 794 O O . TYR A 1 94 ? 0.554 2.583 -14.138 1.00 92.56 94 TYR A O 1
ATOM 802 N N . ASP A 1 95 ? -1.297 2.803 -12.901 1.00 92.69 95 ASP A N 1
ATOM 803 C CA . ASP A 1 95 ? -2.217 2.305 -13.934 1.00 92.69 95 ASP A CA 1
ATOM 804 C C . ASP A 1 95 ? -2.392 3.315 -15.082 1.00 92.69 95 ASP A C 1
ATOM 806 O O . ASP A 1 95 ? -2.444 2.932 -16.247 1.00 92.69 95 ASP A O 1
ATOM 810 N N . HIS A 1 96 ? -2.432 4.617 -14.770 1.00 88.69 96 HIS A N 1
ATOM 811 C CA . HIS A 1 96 ? -2.663 5.678 -15.761 1.00 88.69 96 HIS A CA 1
ATOM 812 C C . HIS A 1 96 ? -1.417 6.490 -16.131 1.00 88.69 96 HIS A C 1
ATOM 814 O O . HIS A 1 96 ? -1.452 7.265 -17.087 1.00 88.69 96 HIS A O 1
ATOM 820 N N . GLY A 1 97 ? -0.326 6.371 -15.376 1.00 85.31 97 GLY A N 1
ATOM 821 C CA . GLY A 1 97 ? 0.900 7.099 -15.669 1.00 85.31 97 GLY A CA 1
ATOM 822 C C . GLY A 1 97 ? 1.643 6.530 -16.877 1.00 85.31 97 GLY A C 1
ATOM 823 O O . GLY A 1 97 ? 1.739 5.316 -17.057 1.00 85.31 97 GLY A O 1
ATOM 824 N N . ASN A 1 98 ? 2.221 7.415 -17.695 1.00 87.81 98 ASN A N 1
ATOM 825 C CA . ASN A 1 98 ? 3.058 6.991 -18.813 1.00 87.81 98 ASN A CA 1
ATOM 826 C C . ASN A 1 98 ? 4.422 6.489 -18.315 1.00 87.81 98 ASN A C 1
ATOM 828 O O . ASN A 1 98 ? 5.334 7.285 -18.085 1.00 87.81 98 ASN A O 1
ATOM 832 N N . ARG A 1 99 ? 4.544 5.166 -18.195 1.00 89.19 99 ARG A N 1
ATOM 833 C CA . ARG A 1 99 ? 5.752 4.438 -17.781 1.00 89.19 99 ARG A CA 1
ATOM 834 C C . ARG A 1 99 ? 6.621 3.982 -18.961 1.00 89.19 99 ARG A C 1
ATOM 836 O O . ARG A 1 99 ? 7.495 3.149 -18.776 1.00 89.19 99 ARG A O 1
ATOM 843 N N . SER A 1 100 ? 6.423 4.511 -20.174 1.00 90.81 100 SER A N 1
ATOM 844 C CA . SER A 1 100 ? 7.190 4.084 -21.359 1.00 90.81 100 SER A CA 1
ATOM 845 C C . SER A 1 100 ? 8.690 4.392 -21.282 1.00 90.81 100 SER A C 1
ATOM 847 O O . SER A 1 100 ? 9.456 3.914 -22.111 1.00 90.81 100 SER A O 1
ATOM 849 N N . SER A 1 101 ? 9.104 5.244 -20.341 1.00 91.44 101 SER A N 1
ATOM 850 C CA . SER A 1 101 ? 10.499 5.632 -20.127 1.00 91.44 101 SER A CA 1
ATOM 851 C C . SER A 1 101 ? 11.272 4.685 -19.210 1.00 91.44 101 SER A C 1
ATOM 853 O O . SER A 1 101 ? 12.496 4.777 -19.175 1.00 91.44 101 SER A O 1
ATOM 855 N N . VAL A 1 102 ? 10.600 3.786 -18.484 1.00 92.06 102 VAL A N 1
ATOM 856 C CA . VAL A 1 102 ? 11.245 2.797 -17.609 1.00 92.06 102 VAL A CA 1
ATOM 857 C C . VAL A 1 102 ? 11.240 1.412 -18.242 1.00 92.06 102 VAL A C 1
ATOM 859 O O . VAL A 1 102 ? 10.325 1.048 -18.974 1.00 92.06 102 VAL A O 1
ATOM 862 N N . THR A 1 103 ? 12.257 0.613 -17.927 1.00 94.38 103 THR A N 1
ATOM 863 C CA . THR A 1 103 ? 12.408 -0.769 -18.408 1.00 94.38 103 THR A CA 1
ATOM 864 C C . THR A 1 103 ? 11.935 -1.783 -17.367 1.00 94.38 103 THR A C 1
ATOM 866 O O . THR A 1 103 ? 12.577 -2.812 -17.166 1.00 94.38 103 THR A O 1
ATOM 869 N N . TRP A 1 104 ? 10.869 -1.454 -16.636 1.00 95.75 104 TRP A N 1
ATOM 870 C CA . TRP A 1 104 ? 10.354 -2.318 -15.578 1.00 95.75 104 TRP A CA 1
ATOM 871 C C . TRP A 1 104 ? 9.790 -3.624 -16.136 1.00 95.75 104 TRP A C 1
ATOM 873 O O . TRP A 1 104 ? 9.194 -3.645 -17.215 1.00 95.75 104 TRP A O 1
ATOM 883 N N . ASP A 1 105 ? 9.945 -4.706 -15.376 1.00 96.19 105 ASP A N 1
ATOM 884 C CA . ASP A 1 105 ? 9.340 -5.989 -15.686 1.00 96.19 105 ASP A CA 1
ATOM 885 C C . ASP A 1 105 ? 7.812 -5.865 -15.654 1.00 96.19 105 ASP A C 1
ATOM 887 O O . ASP A 1 105 ? 7.192 -5.511 -14.643 1.00 96.19 105 ASP A O 1
ATOM 891 N N . THR A 1 106 ? 7.203 -6.117 -16.808 1.00 94.94 106 THR A N 1
ATOM 892 C CA . THR A 1 106 ? 5.762 -5.925 -17.001 1.00 94.94 106 THR A CA 1
ATOM 893 C C . THR A 1 106 ? 4.932 -6.877 -16.147 1.00 94.94 106 THR A C 1
ATOM 895 O O . THR A 1 106 ? 3.914 -6.449 -15.607 1.00 94.94 106 THR A O 1
ATOM 898 N N . VAL A 1 107 ? 5.398 -8.114 -15.936 1.00 96.06 107 VAL A N 1
ATOM 899 C CA . VAL A 1 107 ? 4.686 -9.135 -15.154 1.00 96.06 107 VAL A CA 1
ATOM 900 C C . VAL A 1 107 ? 4.665 -8.755 -13.675 1.00 96.06 107 VAL A C 1
ATOM 902 O O . VAL A 1 107 ? 3.598 -8.698 -13.065 1.00 96.06 107 VAL A O 1
ATOM 905 N N . ASN A 1 108 ? 5.819 -8.409 -13.105 1.00 96.56 108 ASN A N 1
ATOM 906 C CA . ASN A 1 108 ? 5.932 -7.934 -11.728 1.00 96.56 108 ASN A CA 1
ATOM 907 C C . ASN A 1 108 ? 5.138 -6.644 -11.521 1.00 96.56 108 ASN A C 1
ATOM 909 O O . ASN A 1 108 ? 4.462 -6.495 -10.502 1.00 96.56 108 ASN A O 1
ATOM 913 N N . THR A 1 109 ? 5.144 -5.741 -12.507 1.00 96.44 109 THR A N 1
ATOM 914 C CA . THR A 1 109 ? 4.339 -4.520 -12.429 1.00 96.44 109 THR A CA 1
ATOM 915 C C . THR A 1 109 ? 2.839 -4.831 -12.417 1.00 96.44 109 THR A C 1
ATOM 917 O O . THR A 1 109 ? 2.103 -4.281 -11.601 1.00 96.44 109 THR A O 1
ATOM 920 N N . GLU A 1 110 ? 2.354 -5.723 -13.281 1.00 96.88 110 GLU A N 1
ATOM 921 C CA . GLU A 1 110 ? 0.944 -6.134 -13.293 1.00 96.88 110 GLU A CA 1
ATOM 922 C C . GLU A 1 110 ? 0.540 -6.831 -11.990 1.00 96.88 110 GLU A C 1
ATOM 924 O O . GLU A 1 110 ? -0.493 -6.499 -11.400 1.00 96.88 110 GLU A O 1
ATOM 929 N N . HIS A 1 111 ? 1.376 -7.741 -11.490 1.00 97.94 111 HIS A N 1
ATOM 930 C CA . HIS A 1 111 ? 1.171 -8.401 -10.204 1.00 97.94 111 HIS A CA 1
ATOM 931 C C . HIS A 1 111 ? 1.151 -7.404 -9.042 1.00 97.94 111 HIS A C 1
ATOM 933 O O . HIS A 1 111 ? 0.304 -7.525 -8.152 1.00 97.94 111 HIS A O 1
ATOM 939 N N . PHE A 1 112 ? 2.007 -6.379 -9.062 1.00 97.69 112 PHE A N 1
ATOM 940 C CA . PHE A 1 112 ? 1.975 -5.294 -8.084 1.00 97.69 112 PHE A CA 1
ATOM 941 C C . PHE A 1 112 ? 0.618 -4.572 -8.098 1.00 97.69 112 PHE A C 1
ATOM 943 O O . PHE A 1 112 ? -0.019 -4.424 -7.050 1.00 97.69 112 PHE A O 1
ATOM 950 N N . LEU A 1 113 ? 0.107 -4.199 -9.278 1.00 97.44 113 LEU A N 1
ATOM 951 C CA . LEU A 1 113 ? -1.203 -3.543 -9.408 1.00 97.44 113 LEU A CA 1
ATOM 952 C C . LEU A 1 113 ? -2.356 -4.441 -8.943 1.00 97.44 113 LEU A C 1
ATOM 954 O O . LEU A 1 113 ? -3.280 -3.966 -8.278 1.00 97.44 113 LEU A O 1
ATOM 958 N N . LEU A 1 114 ? -2.310 -5.740 -9.247 1.00 97.50 114 LEU A N 1
ATOM 959 C CA . LEU A 1 114 ? -3.286 -6.716 -8.753 1.00 97.50 114 LEU A CA 1
ATOM 960 C C . LEU A 1 114 ? -3.221 -6.869 -7.229 1.00 97.50 114 LEU A C 1
ATOM 962 O O . LEU A 1 114 ? -4.261 -6.950 -6.566 1.00 97.50 114 LEU A O 1
ATOM 966 N N . CYS A 1 115 ? -2.017 -6.861 -6.656 1.00 96.56 115 CYS A N 1
ATOM 967 C CA . CYS A 1 115 ? -1.819 -6.893 -5.215 1.00 96.56 115 CYS A CA 1
ATOM 968 C C . CYS A 1 115 ? -2.448 -5.659 -4.541 1.00 96.56 115 CYS A C 1
ATOM 970 O O . CYS A 1 115 ? -3.180 -5.821 -3.559 1.00 96.56 115 CYS A O 1
ATOM 972 N N . LEU A 1 116 ? -2.267 -4.454 -5.102 1.00 96.50 116 LEU A N 1
ATOM 973 C CA . LEU A 1 116 ? -2.918 -3.226 -4.623 1.00 96.50 116 LEU A CA 1
ATOM 974 C C . LEU A 1 116 ? -4.448 -3.290 -4.737 1.00 96.50 116 LEU A C 1
ATOM 976 O O . LEU A 1 116 ? -5.137 -3.059 -3.742 1.00 96.50 116 LEU A O 1
ATOM 980 N N . ARG A 1 117 ? -4.985 -3.644 -5.917 1.00 96.31 117 ARG A N 1
ATOM 981 C CA . ARG A 1 117 ? -6.439 -3.781 -6.157 1.00 96.31 117 ARG A CA 1
ATOM 982 C C . ARG A 1 117 ? -7.082 -4.718 -5.140 1.00 96.31 117 ARG A C 1
ATOM 984 O O . ARG A 1 117 ? -8.038 -4.344 -4.468 1.00 96.31 117 ARG A O 1
ATOM 991 N N . SER A 1 118 ? -6.482 -5.889 -4.935 1.00 94.69 118 SER A N 1
ATOM 992 C CA . SER A 1 118 ? -6.982 -6.864 -3.969 1.00 94.69 118 SER A CA 1
ATOM 993 C C . SER A 1 118 ? -7.010 -6.326 -2.535 1.00 94.69 118 SER A C 1
ATOM 995 O O . SER A 1 118 ? -7.932 -6.658 -1.791 1.00 94.69 118 SER A O 1
ATOM 997 N N . GLN A 1 119 ? -6.028 -5.522 -2.119 1.00 94.06 119 GLN A N 1
ATOM 998 C CA . GLN A 1 119 ? -6.038 -4.916 -0.784 1.00 94.06 119 GLN A CA 1
ATOM 999 C C . GLN A 1 119 ? -7.121 -3.843 -0.652 1.00 94.06 119 GLN A C 1
ATOM 1001 O O . GLN A 1 119 ? -7.818 -3.808 0.363 1.00 94.06 119 GLN A O 1
ATOM 1006 N N . ILE A 1 120 ? -7.296 -3.010 -1.681 1.00 93.81 120 ILE A N 1
ATOM 1007 C CA . ILE A 1 120 ? -8.349 -1.988 -1.746 1.00 93.81 120 ILE A CA 1
ATOM 1008 C C . ILE A 1 120 ? -9.732 -2.637 -1.623 1.00 93.81 120 ILE A C 1
ATOM 1010 O O . ILE A 1 120 ? -10.532 -2.203 -0.795 1.00 93.81 120 ILE A O 1
ATOM 1014 N N . ASP A 1 121 ? -9.996 -3.716 -2.363 1.00 92.44 121 ASP A N 1
ATOM 1015 C CA . ASP A 1 121 ? -11.279 -4.431 -2.325 1.00 92.44 121 ASP A CA 1
ATOM 1016 C C . ASP A 1 121 ? -11.608 -4.962 -0.927 1.00 92.44 121 ASP A C 1
ATOM 1018 O O . ASP A 1 121 ? -12.740 -4.855 -0.450 1.00 92.44 121 ASP A O 1
ATOM 1022 N N . LYS A 1 122 ? -10.603 -5.492 -0.223 1.00 91.81 122 LYS A N 1
ATOM 1023 C CA . LYS A 1 122 ? -10.772 -5.973 1.151 1.00 91.81 122 LYS A CA 1
ATOM 1024 C C . LYS A 1 122 ? -11.021 -4.828 2.132 1.00 91.81 122 LYS A C 1
ATOM 1026 O O . LYS A 1 122 ? -11.894 -4.947 2.990 1.00 91.81 122 LYS A O 1
ATOM 1031 N N . LEU A 1 123 ? -10.309 -3.709 1.988 1.00 90.75 123 LEU A N 1
ATOM 1032 C CA . LEU A 1 123 ? -10.507 -2.515 2.816 1.00 90.75 123 LEU A CA 1
ATOM 1033 C C . LEU A 1 123 ? -11.867 -1.852 2.566 1.00 90.75 123 LEU A C 1
ATOM 1035 O O . LEU A 1 123 ? -12.480 -1.357 3.510 1.00 90.75 123 LEU A O 1
ATOM 1039 N N . ASN A 1 124 ? -12.382 -1.903 1.335 1.00 88.44 124 ASN A N 1
ATOM 1040 C CA . ASN A 1 124 ? -13.733 -1.452 0.995 1.00 88.44 124 ASN A CA 1
ATOM 1041 C C . ASN A 1 124 ? -14.825 -2.214 1.757 1.00 88.44 124 ASN A C 1
ATOM 1043 O O . ASN A 1 124 ? -15.868 -1.638 2.054 1.00 88.44 124 ASN A O 1
ATOM 1047 N N . GLY A 1 125 ? -14.574 -3.471 2.137 1.00 86.31 125 GLY A N 1
ATOM 1048 C CA . GLY A 1 125 ? -15.457 -4.224 3.030 1.00 86.31 125 GLY A CA 1
ATOM 1049 C C . GLY A 1 125 ? -15.482 -3.708 4.477 1.00 86.31 125 GLY A C 1
ATOM 1050 O O . GLY A 1 125 ? -16.418 -4.010 5.211 1.00 86.31 125 GLY A O 1
ATOM 1051 N N . CYS A 1 126 ? -14.483 -2.925 4.896 1.00 85.00 126 CYS A N 1
ATOM 1052 C CA . CYS A 1 126 ? -14.317 -2.472 6.279 1.00 85.00 126 CYS A CA 1
ATOM 1053 C C . CYS A 1 126 ? -14.791 -1.037 6.546 1.00 85.00 126 CYS A C 1
ATOM 1055 O O . CYS A 1 126 ? -15.073 -0.674 7.693 1.00 85.00 126 CYS A O 1
ATOM 1057 N N . VAL A 1 127 ? -14.847 -0.200 5.512 1.00 81.31 127 VAL A N 1
ATOM 1058 C CA . VAL A 1 127 ? -15.140 1.233 5.640 1.00 81.31 127 VAL A CA 1
ATOM 1059 C C . VAL A 1 127 ? -16.547 1.558 5.163 1.00 81.31 127 VAL A C 1
ATOM 1061 O O . VAL A 1 127 ? -17.058 0.976 4.206 1.00 81.31 127 VAL A O 1
ATOM 1064 N N . SER A 1 128 ? -17.194 2.517 5.826 1.00 70.00 128 SER A N 1
ATOM 1065 C CA . SER A 1 128 ? -18.472 3.032 5.347 1.00 70.00 128 SER A CA 1
ATOM 1066 C C . SER A 1 128 ? -18.274 3.736 3.995 1.00 70.00 128 SER A C 1
ATOM 1068 O O . SER A 1 128 ? -17.243 4.359 3.744 1.00 70.00 128 SER A O 1
ATOM 1070 N N . LYS A 1 129 ? -19.272 3.683 3.099 1.00 61.66 129 LYS A N 1
ATOM 1071 C CA . LYS A 1 129 ? -19.213 4.327 1.766 1.00 61.66 129 LYS A CA 1
ATOM 1072 C C . LYS A 1 129 ? -19.120 5.865 1.816 1.00 61.66 129 LYS A C 1
ATOM 1074 O O . LYS A 1 129 ? -19.192 6.515 0.776 1.00 61.66 129 LYS A O 1
ATOM 1079 N N . ARG A 1 130 ? -19.026 6.473 3.005 1.00 57.25 130 ARG A N 1
ATOM 1080 C CA . ARG A 1 130 ? -18.964 7.928 3.155 1.00 57.25 130 ARG A CA 1
ATOM 1081 C C . ARG A 1 130 ? -17.583 8.426 2.713 1.00 57.25 130 ARG A C 1
ATOM 1083 O O . ARG A 1 130 ? -16.577 7.950 3.236 1.00 57.25 130 ARG A O 1
ATOM 1090 N N . PRO A 1 131 ? -17.503 9.394 1.789 1.00 51.09 131 PRO A N 1
ATOM 1091 C CA . PRO A 1 131 ? -16.222 9.924 1.353 1.00 51.09 131 PRO A CA 1
ATOM 1092 C C . PRO A 1 131 ? -15.594 10.761 2.477 1.00 51.09 131 PRO A C 1
ATOM 1094 O O . PRO A 1 131 ? -16.129 11.796 2.870 1.00 51.09 131 PRO A O 1
ATOM 1097 N N . ARG A 1 132 ? -14.437 10.331 2.989 1.00 57.69 132 ARG A N 1
ATOM 1098 C CA . ARG A 1 132 ? -13.480 11.209 3.675 1.00 57.69 132 ARG A CA 1
ATOM 1099 C C . ARG A 1 132 ? -12.243 11.263 2.797 1.00 57.69 132 ARG A C 1
ATOM 1101 O O . ARG A 1 132 ? -11.466 10.325 2.800 1.00 57.69 132 ARG A O 1
ATOM 1108 N N . VAL A 1 133 ? -12.099 12.333 2.020 1.00 56.06 133 VAL A N 1
ATOM 1109 C CA . VAL A 1 133 ? -10.985 12.464 1.076 1.00 56.06 133 VAL A CA 1
ATOM 1110 C C . VAL A 1 133 ? -9.741 12.907 1.835 1.00 56.06 133 VAL A C 1
ATOM 1112 O O . VAL A 1 133 ? -9.625 14.070 2.228 1.00 56.06 133 VAL A O 1
ATOM 1115 N N . TYR A 1 134 ? -8.792 11.996 2.018 1.00 59.41 134 TYR A N 1
ATOM 1116 C CA . TYR A 1 134 ? -7.432 12.376 2.373 1.00 59.41 134 TYR A CA 1
ATOM 1117 C C . TYR A 1 134 ? -6.647 12.604 1.086 1.00 59.41 134 TYR A C 1
ATOM 1119 O O . TYR A 1 134 ? -6.280 11.662 0.391 1.00 59.41 134 TYR A O 1
ATOM 1127 N N . VAL A 1 135 ? -6.391 13.869 0.747 1.00 53.84 135 VAL A N 1
ATOM 1128 C CA . VAL A 1 135 ? -5.550 14.194 -0.411 1.00 53.84 135 VAL A CA 1
ATOM 1129 C C . VAL A 1 135 ? -4.095 13.911 -0.046 1.00 53.84 135 VAL A C 1
ATOM 1131 O O . VAL A 1 135 ? -3.382 14.781 0.459 1.00 53.84 135 VAL A O 1
ATOM 1134 N N . VAL A 1 136 ? -3.648 12.684 -0.298 1.00 55.56 136 VAL A N 1
ATOM 1135 C CA . VAL A 1 136 ? -2.220 12.379 -0.383 1.00 55.56 136 VAL A CA 1
ATOM 1136 C C . VAL A 1 136 ? -1.733 12.978 -1.697 1.00 55.56 136 VAL A C 1
ATOM 1138 O O . VAL A 1 136 ? -2.137 12.558 -2.777 1.00 55.56 136 VAL A O 1
ATOM 1141 N N . ARG A 1 137 ? -0.912 14.027 -1.613 1.00 51.50 137 ARG A N 1
ATOM 1142 C CA . ARG A 1 137 ? -0.233 14.581 -2.784 1.00 51.50 137 ARG A CA 1
ATOM 1143 C C . ARG A 1 137 ? 1.065 13.815 -2.977 1.00 51.50 137 ARG A C 1
ATOM 1145 O O . ARG A 1 137 ? 2.068 14.169 -2.366 1.00 51.50 137 ARG A O 1
ATOM 1152 N N . VAL A 1 138 ? 1.052 12.794 -3.828 1.00 52.84 138 VAL A N 1
ATOM 1153 C CA . VAL A 1 138 ? 2.295 12.324 -4.442 1.00 52.84 138 VAL A CA 1
ATOM 1154 C C . VAL A 1 138 ? 2.613 13.336 -5.542 1.00 52.84 138 VAL A C 1
ATOM 1156 O O . VAL A 1 138 ? 1.917 13.415 -6.551 1.00 52.84 138 VAL A O 1
ATOM 1159 N N . SER A 1 139 ? 3.575 14.226 -5.294 1.00 50.16 139 SER A N 1
ATOM 1160 C CA . SER A 1 139 ? 3.962 15.244 -6.275 1.00 50.16 139 SER A CA 1
ATOM 1161 C C . SER A 1 139 ? 4.742 14.578 -7.408 1.00 50.16 139 SER A C 1
ATOM 1163 O O . SER A 1 139 ? 5.950 14.398 -7.306 1.00 50.16 139 SER A O 1
ATOM 1165 N N . PHE A 1 140 ? 4.050 14.227 -8.491 1.00 56.84 140 PHE A N 1
ATOM 1166 C CA . PHE A 1 140 ? 4.665 13.789 -9.741 1.00 56.84 140 PHE A CA 1
ATOM 1167 C C . PHE A 1 140 ? 5.161 15.000 -10.535 1.00 56.84 140 PHE A C 1
ATOM 1169 O O . PHE A 1 140 ? 4.377 15.885 -10.884 1.00 56.84 140 PHE A O 1
ATOM 1176 N N . ARG A 1 141 ? 6.458 15.045 -10.842 1.00 55.88 141 ARG A N 1
ATOM 1177 C CA . ARG A 1 141 ? 7.019 15.981 -11.820 1.00 55.88 141 ARG A CA 1
ATOM 1178 C C . ARG A 1 141 ? 7.881 15.197 -12.806 1.00 55.88 141 ARG A C 1
ATOM 1180 O O . ARG A 1 141 ? 8.979 14.774 -12.464 1.00 55.88 141 ARG A O 1
ATOM 1187 N N . GLY A 1 142 ? 7.375 15.037 -14.027 1.00 63.12 142 GLY A N 1
ATOM 1188 C CA . GLY A 1 142 ? 8.138 14.529 -15.170 1.00 63.12 142 GLY A CA 1
ATOM 1189 C C . GLY A 1 142 ? 7.882 13.062 -15.510 1.00 63.12 142 GLY A C 1
ATOM 1190 O O . GLY A 1 142 ? 7.702 12.229 -14.637 1.00 63.12 142 GLY A O 1
ATOM 1191 N N . SER A 1 143 ? 7.876 12.753 -16.806 1.00 76.62 143 SER A N 1
ATOM 1192 C CA . SER A 1 143 ? 7.710 11.402 -17.357 1.00 76.62 143 SER A CA 1
ATOM 1193 C C . SER A 1 143 ? 9.045 10.703 -17.643 1.00 76.62 143 SER A C 1
ATOM 1195 O O . SER A 1 143 ? 9.077 9.748 -18.419 1.00 76.62 143 SER A O 1
ATOM 1197 N N . SER A 1 144 ? 10.161 11.208 -17.110 1.00 87.56 144 SER A N 1
ATOM 1198 C CA . SER A 1 144 ? 11.485 10.617 -17.322 1.00 87.56 144 SER A CA 1
ATOM 1199 C C . SER A 1 144 ? 11.640 9.318 -16.528 1.00 87.56 144 SER A C 1
ATOM 1201 O O . SER A 1 144 ? 10.904 9.074 -15.570 1.00 87.56 144 SER A O 1
ATOM 1203 N N . ALA A 1 145 ? 12.612 8.490 -16.919 1.00 89.25 145 ALA A N 1
ATOM 1204 C CA . ALA A 1 145 ? 12.946 7.266 -16.191 1.00 89.25 145 ALA A CA 1
ATOM 1205 C C . ALA A 1 145 ? 13.319 7.570 -14.727 1.00 89.25 145 ALA A C 1
ATOM 1207 O O . ALA A 1 145 ? 12.831 6.926 -13.806 1.00 89.25 145 ALA A O 1
ATOM 1208 N N . GLU A 1 146 ? 14.115 8.619 -14.515 1.00 87.56 146 GLU A N 1
ATOM 1209 C CA . GLU A 1 146 ? 14.545 9.094 -13.196 1.00 87.56 146 GLU A CA 1
ATOM 1210 C C . GLU A 1 146 ? 13.364 9.522 -12.310 1.00 87.56 146 GLU A C 1
ATOM 1212 O O . GLU A 1 146 ? 13.277 9.108 -11.153 1.00 87.56 146 GLU A O 1
ATOM 1217 N N . SER A 1 147 ? 12.399 10.274 -12.859 1.00 86.56 147 SER A N 1
ATOM 1218 C CA . SER A 1 147 ? 11.180 10.646 -12.131 1.00 86.56 147 SER A CA 1
ATOM 1219 C C . SER A 1 147 ? 10.391 9.414 -11.679 1.00 86.56 147 SER A C 1
ATOM 1221 O O . SER A 1 147 ? 9.860 9.397 -10.569 1.00 86.56 147 SER A O 1
ATOM 1223 N N . TRP A 1 148 ? 10.313 8.374 -12.513 1.00 90.75 148 TRP A N 1
ATOM 1224 C CA . TRP A 1 148 ? 9.617 7.131 -12.175 1.00 90.75 148 TRP A CA 1
ATOM 1225 C C . TRP A 1 148 ? 10.342 6.292 -11.129 1.00 90.75 148 TRP A C 1
ATOM 1227 O O . TRP A 1 148 ? 9.687 5.736 -10.248 1.00 90.75 148 TRP A O 1
ATOM 1237 N N . GLU A 1 149 ? 11.669 6.236 -11.162 1.00 90.94 149 GLU A N 1
ATOM 1238 C CA . GLU A 1 149 ? 12.440 5.581 -10.103 1.00 90.94 149 GLU A CA 1
ATOM 1239 C C . GLU A 1 149 ? 12.299 6.311 -8.759 1.00 90.94 149 GLU A C 1
ATOM 1241 O O . GLU A 1 149 ? 12.146 5.667 -7.718 1.00 90.94 149 GLU A O 1
ATOM 1246 N N . LEU A 1 150 ? 12.228 7.648 -8.768 1.00 86.88 150 LEU A N 1
ATOM 1247 C CA . LEU A 1 150 ? 11.924 8.430 -7.566 1.00 86.88 150 LEU A CA 1
ATOM 1248 C C . LEU A 1 150 ? 10.506 8.146 -7.042 1.00 86.88 150 LEU A C 1
ATOM 1250 O O . LEU A 1 150 ? 10.302 7.993 -5.838 1.00 86.88 150 LEU A O 1
ATOM 1254 N N . ILE A 1 151 ? 9.515 8.019 -7.930 1.00 87.88 151 ILE A N 1
ATOM 1255 C CA . ILE A 1 151 ? 8.161 7.589 -7.543 1.00 87.88 151 ILE A CA 1
ATOM 1256 C C . ILE A 1 151 ? 8.190 6.196 -6.939 1.00 87.88 151 ILE A C 1
ATOM 1258 O O . ILE A 1 151 ? 7.515 5.973 -5.935 1.00 87.88 151 ILE A O 1
ATOM 1262 N N . ARG A 1 152 ? 8.943 5.263 -7.527 1.00 91.81 152 ARG A N 1
ATOM 1263 C CA . ARG A 1 152 ? 9.059 3.890 -7.033 1.00 91.81 152 ARG A CA 1
ATOM 1264 C C . ARG A 1 152 ? 9.615 3.862 -5.617 1.00 91.81 152 ARG A C 1
ATOM 1266 O O . ARG A 1 152 ? 8.994 3.266 -4.738 1.00 91.81 152 ARG A O 1
ATOM 1273 N N . LYS A 1 153 ? 10.686 4.617 -5.364 1.00 88.19 153 LYS A N 1
ATOM 1274 C CA . LYS A 1 153 ? 11.237 4.838 -4.020 1.00 88.19 153 LYS A CA 1
ATOM 1275 C C . LYS A 1 153 ? 10.203 5.428 -3.056 1.00 88.19 153 LYS A C 1
ATOM 1277 O O . LYS A 1 153 ? 9.924 4.839 -2.017 1.00 88.19 153 LYS A O 1
ATOM 1282 N N . ASN A 1 154 ? 9.568 6.540 -3.421 1.00 86.31 154 ASN A N 1
ATOM 1283 C CA . ASN A 1 154 ? 8.574 7.196 -2.565 1.00 86.31 154 ASN A CA 1
ATOM 1284 C C . ASN A 1 154 ? 7.353 6.300 -2.300 1.00 86.31 154 ASN A C 1
ATOM 1286 O O . ASN A 1 154 ? 6.752 6.348 -1.227 1.00 86.31 154 ASN A O 1
ATOM 1290 N N . THR A 1 155 ? 6.981 5.466 -3.273 1.00 90.56 155 THR A N 1
ATOM 1291 C CA . THR A 1 155 ? 5.905 4.478 -3.139 1.00 90.56 155 THR A CA 1
ATOM 1292 C C . THR A 1 155 ? 6.279 3.421 -2.112 1.00 90.56 155 THR A C 1
ATOM 1294 O O . THR A 1 155 ? 5.451 3.116 -1.256 1.00 90.56 155 THR A O 1
ATOM 1297 N N . LYS A 1 156 ? 7.517 2.908 -2.150 1.00 91.69 156 LYS A N 1
ATOM 1298 C CA . LYS A 1 156 ? 8.032 1.965 -1.149 1.00 91.69 156 LYS A CA 1
ATOM 1299 C C . LYS A 1 156 ? 7.901 2.546 0.258 1.00 91.69 156 LYS A C 1
ATOM 1301 O O . LYS A 1 156 ? 7.231 1.951 1.098 1.00 91.69 156 LYS A O 1
ATOM 1306 N N . GLU A 1 157 ? 8.443 3.743 0.479 1.00 87.75 157 GLU A N 1
ATOM 1307 C CA . GLU A 1 157 ? 8.378 4.418 1.782 1.00 87.75 157 GLU A CA 1
ATOM 1308 C C . GLU A 1 157 ? 6.928 4.628 2.249 1.00 87.75 157 GLU A C 1
ATOM 1310 O O . GLU A 1 157 ? 6.602 4.466 3.427 1.00 87.75 157 GLU A O 1
ATOM 1315 N N . HIS A 1 158 ? 6.023 4.981 1.330 1.00 88.75 158 HIS A N 1
ATOM 1316 C CA . HIS A 1 158 ? 4.608 5.152 1.661 1.00 88.75 158 HIS A CA 1
ATOM 1317 C C . HIS A 1 158 ? 3.961 3.826 2.070 1.00 88.75 158 HIS A C 1
ATOM 1319 O O . HIS A 1 158 ? 3.256 3.786 3.075 1.00 88.75 158 HIS A O 1
ATOM 1325 N N . LEU A 1 159 ? 4.219 2.735 1.345 1.00 92.56 159 LEU A N 1
ATOM 1326 C CA . LEU A 1 159 ? 3.703 1.401 1.675 1.00 92.56 159 LEU A CA 1
ATOM 1327 C C . LEU A 1 159 ? 4.225 0.900 3.032 1.00 92.56 159 LEU A C 1
ATOM 1329 O O . LEU A 1 159 ? 3.451 0.346 3.817 1.00 92.56 159 LEU A O 1
ATOM 1333 N N . GLU A 1 160 ? 5.492 1.157 3.355 1.00 91.94 160 GLU A N 1
ATOM 1334 C CA . GLU A 1 160 ? 6.071 0.857 4.671 1.00 91.94 160 GLU A CA 1
ATOM 1335 C C . GLU A 1 160 ? 5.385 1.658 5.790 1.00 91.94 160 GLU A C 1
ATOM 1337 O O . GLU A 1 160 ? 5.020 1.110 6.835 1.00 91.94 160 GLU A O 1
ATOM 1342 N N . GLN A 1 161 ? 5.116 2.948 5.573 1.00 91.38 161 GLN A N 1
ATOM 1343 C CA . GLN A 1 161 ? 4.377 3.755 6.547 1.00 91.38 161 GLN A CA 1
ATOM 1344 C C . GLN A 1 161 ? 2.923 3.291 6.721 1.00 91.38 161 GLN A C 1
ATOM 1346 O O . GLN A 1 161 ? 2.422 3.275 7.852 1.00 91.38 161 GLN A O 1
ATOM 1351 N N . LEU A 1 162 ? 2.251 2.862 5.646 1.00 92.81 162 LEU A N 1
ATOM 1352 C CA . LEU A 1 162 ? 0.929 2.232 5.734 1.00 92.81 162 LEU A CA 1
ATOM 1353 C C . LEU A 1 162 ? 0.982 0.946 6.566 1.00 92.81 162 LEU A C 1
ATOM 1355 O O . LEU A 1 162 ? 0.124 0.746 7.425 1.00 92.81 162 LEU A O 1
ATOM 1359 N N . HIS A 1 163 ? 2.009 0.112 6.385 1.00 93.81 163 HIS A N 1
ATOM 1360 C CA . HIS A 1 163 ? 2.215 -1.089 7.195 1.00 93.81 163 HIS A CA 1
ATOM 1361 C C . HIS A 1 163 ? 2.350 -0.754 8.691 1.00 93.81 163 HIS A C 1
ATOM 1363 O O . HIS A 1 163 ? 1.666 -1.339 9.536 1.00 93.81 163 HIS A O 1
ATOM 1369 N N . LEU A 1 164 ? 3.165 0.247 9.035 1.00 92.56 164 LEU A N 1
ATOM 1370 C CA . LEU A 1 164 ? 3.319 0.702 10.421 1.00 92.56 164 LEU A CA 1
ATOM 1371 C C . LEU A 1 164 ? 2.036 1.321 10.997 1.00 92.56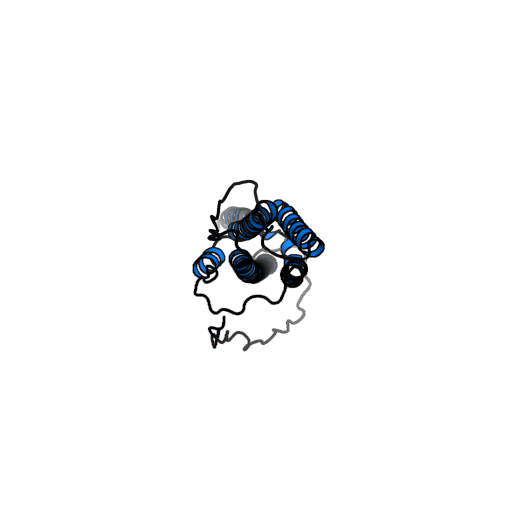 164 LEU A C 1
ATOM 1373 O O . LEU A 1 164 ? 1.824 1.283 12.214 1.00 92.56 164 LEU A O 1
ATOM 1377 N N . LEU A 1 165 ? 1.201 1.940 10.160 1.00 92.69 165 LEU A N 1
ATOM 1378 C CA . LEU A 1 165 ? -0.107 2.448 10.568 1.00 92.69 165 LEU A CA 1
ATOM 1379 C C . LEU A 1 165 ? -1.066 1.289 10.866 1.00 92.69 165 LEU A C 1
ATOM 1381 O O . LEU A 1 165 ? -1.699 1.290 11.918 1.00 92.69 165 LEU A O 1
ATOM 1385 N N . VAL A 1 166 ? -1.112 0.262 10.015 1.00 92.75 166 VAL A N 1
ATOM 1386 C CA . VAL A 1 166 ? -1.940 -0.932 10.248 1.00 92.75 166 VAL A CA 1
ATOM 1387 C C . VAL A 1 166 ? -1.546 -1.650 11.538 1.00 92.75 166 VAL A C 1
ATOM 1389 O O . VAL A 1 166 ? -2.420 -2.002 12.329 1.00 92.75 166 VAL A O 1
ATOM 1392 N N . ASN A 1 167 ? -0.248 -1.807 11.810 1.00 91.81 167 ASN A N 1
ATOM 1393 C CA . ASN A 1 167 ? 0.210 -2.398 13.071 1.00 91.81 167 ASN A CA 1
ATOM 1394 C C . ASN A 1 167 ? -0.234 -1.569 14.288 1.00 91.81 167 ASN A C 1
ATOM 1396 O O . ASN A 1 167 ? -0.649 -2.127 15.301 1.00 91.81 167 ASN A O 1
ATOM 1400 N N . SER A 1 168 ? -0.234 -0.237 14.170 1.00 91.06 168 SER A N 1
ATOM 1401 C CA . SER A 1 168 ? -0.764 0.650 15.212 1.00 91.06 168 SER A CA 1
ATOM 1402 C C . SER A 1 168 ? -2.263 0.444 15.446 1.00 91.06 168 SER A C 1
ATOM 1404 O O . SER A 1 168 ? -2.690 0.396 16.598 1.00 91.06 168 SER A O 1
ATOM 1406 N N . ILE A 1 169 ? -3.059 0.297 14.380 1.00 90.06 169 ILE A N 1
ATOM 1407 C CA . ILE A 1 169 ? -4.505 0.034 14.480 1.00 90.06 169 ILE A CA 1
ATOM 1408 C C . ILE A 1 169 ? -4.761 -1.300 15.185 1.00 90.06 169 ILE A C 1
ATOM 1410 O O . ILE A 1 169 ? -5.598 -1.370 16.081 1.00 90.06 169 ILE A O 1
ATOM 1414 N N . ARG A 1 170 ? -4.015 -2.351 14.825 1.00 88.31 170 ARG A N 1
ATOM 1415 C CA . ARG A 1 170 ? -4.151 -3.678 15.447 1.00 88.31 170 ARG A CA 1
ATOM 1416 C C . ARG A 1 170 ? -3.917 -3.624 16.955 1.00 88.31 170 ARG A C 1
ATOM 1418 O O . ARG A 1 170 ? -4.719 -4.154 17.717 1.00 88.31 170 ARG A O 1
ATOM 1425 N N . HIS A 1 171 ? -2.879 -2.917 17.399 1.00 86.19 171 HIS A N 1
ATOM 1426 C CA . HIS A 1 171 ? -2.623 -2.740 18.829 1.00 86.19 171 HIS A CA 1
ATOM 1427 C C . HIS A 1 171 ? -3.716 -1.933 19.544 1.00 86.19 171 HIS A C 1
ATOM 1429 O O . HIS A 1 171 ? -4.035 -2.236 20.695 1.00 86.19 171 HIS A O 1
ATOM 1435 N N . GLN A 1 172 ? -4.317 -0.938 18.878 1.00 84.31 172 GLN A N 1
ATOM 1436 C CA . GLN A 1 172 ? -5.479 -0.213 19.408 1.00 84.31 172 GLN A CA 1
ATOM 1437 C C . GLN A 1 172 ? -6.680 -1.160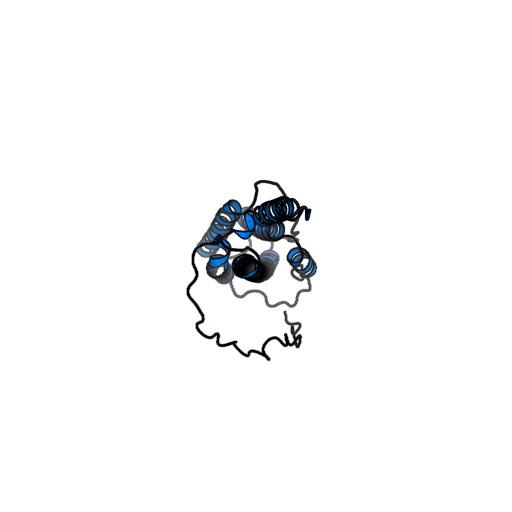 19.577 1.00 84.31 172 GLN A C 1
ATOM 1439 O O . GLN A 1 172 ? -7.259 -1.211 20.659 1.00 84.31 172 GLN A O 1
ATOM 1444 N N . GLN A 1 173 ? -6.983 -1.987 18.568 1.00 81.25 173 GLN A N 1
ATOM 1445 C CA . GLN A 1 173 ? -8.063 -2.984 18.624 1.00 81.25 173 GLN A CA 1
ATOM 1446 C C . GLN A 1 173 ? -7.855 -4.013 19.749 1.00 81.25 173 GLN A C 1
ATOM 1448 O O . GLN A 1 173 ? -8.787 -4.334 20.483 1.00 81.25 173 GLN A O 1
ATOM 1453 N N . GLU A 1 174 ? -6.631 -4.515 19.926 1.00 82.56 174 GLU A N 1
ATOM 1454 C CA . GLU A 1 174 ? -6.281 -5.458 21.000 1.00 82.56 174 GLU A CA 1
ATOM 1455 C C . GLU A 1 174 ? -6.404 -4.830 22.397 1.00 82.56 174 GLU A C 1
ATOM 1457 O O . GLU A 1 174 ? -6.805 -5.491 23.358 1.00 82.56 174 GLU A O 1
ATOM 1462 N N . ALA A 1 175 ? -6.038 -3.554 22.544 1.00 82.00 175 ALA A N 1
ATOM 1463 C CA . ALA A 1 175 ? -6.203 -2.823 23.796 1.00 82.00 175 ALA A CA 1
ATOM 1464 C C . ALA A 1 175 ? -7.685 -2.598 24.126 1.00 82.00 175 ALA A C 1
ATOM 1466 O O . ALA A 1 175 ? -8.100 -2.879 25.250 1.00 82.00 175 ALA A O 1
ATOM 1467 N N . GLU A 1 176 ? -8.487 -2.169 23.150 1.00 77.94 176 GLU A N 1
ATOM 1468 C CA . GLU A 1 176 ? -9.931 -1.980 23.317 1.00 77.94 176 GLU A CA 1
ATOM 1469 C C . GLU A 1 176 ? -10.644 -3.292 23.660 1.00 77.94 176 GLU A C 1
ATOM 1471 O O . GLU A 1 176 ? -11.445 -3.329 24.593 1.00 77.94 176 GLU A O 1
ATOM 1476 N N . HIS A 1 177 ? -10.297 -4.392 22.985 1.00 74.69 177 HIS A N 1
ATOM 1477 C CA . HIS A 1 177 ? -10.849 -5.709 23.300 1.00 74.69 177 HIS A CA 1
ATOM 1478 C C . HIS A 1 177 ? -10.530 -6.128 24.742 1.00 74.69 177 HIS A C 1
ATOM 1480 O O . HIS A 1 177 ? -11.422 -6.571 25.458 1.00 74.69 177 HIS A O 1
ATOM 1486 N N . ARG A 1 178 ? -9.285 -5.935 25.208 1.00 77.81 178 ARG A N 1
ATOM 1487 C CA . ARG A 1 178 ? -8.895 -6.242 26.598 1.00 77.81 178 ARG A CA 1
ATOM 1488 C C . ARG A 1 178 ? -9.675 -5.426 27.627 1.00 77.81 178 ARG A C 1
ATOM 1490 O O . ARG A 1 178 ? -10.097 -5.978 28.640 1.00 77.81 178 ARG A O 1
ATOM 1497 N N . VAL A 1 179 ? -9.886 -4.134 27.370 1.00 77.31 179 VAL A N 1
ATOM 1498 C CA . VAL A 1 179 ? -10.709 -3.275 28.238 1.00 77.31 179 VAL A CA 1
ATOM 1499 C C . VAL A 1 179 ? -12.154 -3.771 28.267 1.00 77.31 179 VAL A C 1
ATOM 1501 O O . VAL A 1 179 ? -12.744 -3.873 29.341 1.00 77.31 179 VAL A O 1
ATOM 1504 N N . GLN A 1 180 ? -12.710 -4.140 27.111 1.00 70.94 180 GLN A N 1
ATOM 1505 C CA . GLN A 1 180 ? -14.076 -4.648 27.020 1.00 70.94 180 GLN A CA 1
ATOM 1506 C C . GLN A 1 180 ? -14.256 -5.968 27.784 1.00 70.94 180 GLN A C 1
ATOM 1508 O O . GLN A 1 180 ? -15.242 -6.122 28.505 1.00 70.94 180 GLN A O 1
ATOM 1513 N N . THR A 1 181 ? -13.298 -6.895 27.673 1.00 73.88 181 THR A N 1
ATOM 1514 C CA . THR A 1 181 ? -13.288 -8.152 28.439 1.00 73.88 181 THR A CA 1
ATOM 1515 C C . THR A 1 181 ? -13.265 -7.883 29.943 1.00 73.88 181 THR A C 1
ATOM 1517 O O . THR A 1 181 ? -14.101 -8.416 30.666 1.00 73.88 181 THR A O 1
ATOM 1520 N N . TYR A 1 182 ? -12.390 -6.986 30.408 1.00 73.88 182 TYR A N 1
ATOM 1521 C CA . TYR A 1 182 ? -12.309 -6.611 31.824 1.00 73.88 182 TYR A CA 1
ATOM 1522 C C . TYR A 1 182 ? -13.626 -6.021 32.357 1.00 73.88 182 TYR A C 1
ATOM 1524 O O . TYR A 1 182 ? -14.077 -6.368 33.447 1.00 73.88 182 TYR A O 1
ATOM 1532 N N . ILE A 1 183 ? -14.275 -5.142 31.585 1.00 74.00 183 ILE A N 1
ATOM 1533 C CA . ILE A 1 183 ? -15.568 -4.553 31.966 1.00 74.00 183 ILE A CA 1
ATOM 1534 C C . ILE A 1 183 ? -16.641 -5.642 32.098 1.00 74.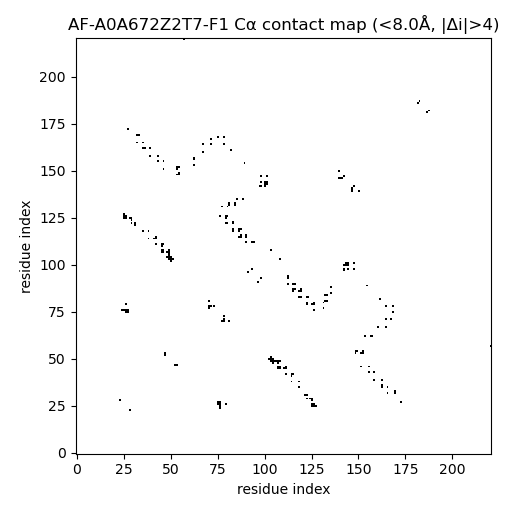00 183 ILE A C 1
ATOM 1536 O O . ILE A 1 183 ? -17.402 -5.639 33.067 1.00 74.00 183 ILE A O 1
ATOM 1540 N N . TYR A 1 184 ? -16.696 -6.586 31.159 1.00 68.62 184 TYR A N 1
ATOM 1541 C CA . TYR A 1 184 ? -17.658 -7.686 31.209 1.00 68.62 184 TYR A CA 1
ATOM 1542 C C . TYR A 1 184 ? -17.413 -8.623 32.404 1.00 68.62 184 TYR A C 1
ATOM 1544 O O . TYR A 1 184 ? -18.346 -9.026 33.091 1.00 68.62 184 TYR A O 1
ATOM 1552 N N . GLU A 1 185 ? -16.155 -8.938 32.706 1.00 73.12 185 GLU A N 1
ATOM 1553 C CA . GLU A 1 185 ? -15.823 -9.864 33.792 1.00 73.12 185 GLU A CA 1
ATOM 1554 C C . GLU A 1 185 ? -15.942 -9.245 35.190 1.00 73.12 185 GLU A C 1
ATOM 1556 O O . GLU A 1 185 ? -16.170 -9.975 36.154 1.00 73.12 185 GLU A O 1
ATOM 1561 N N . HIS A 1 186 ? -15.723 -7.934 35.348 1.00 68.56 186 HIS A N 1
ATOM 1562 C CA . HIS A 1 186 ? -15.563 -7.320 36.678 1.00 68.56 186 HIS A CA 1
ATOM 1563 C C . HIS A 1 186 ? -16.531 -6.173 36.979 1.00 68.56 186 HIS A C 1
ATOM 1565 O O . HIS A 1 186 ? -16.633 -5.759 38.133 1.00 68.56 186 HIS A O 1
ATOM 1571 N N . VAL A 1 187 ? -17.241 -5.644 35.977 1.00 65.56 187 VAL A N 1
ATOM 1572 C CA . VAL A 1 187 ? -18.139 -4.489 36.151 1.00 65.56 187 VAL A CA 1
ATOM 1573 C C . VAL A 1 187 ? -19.603 -4.852 35.890 1.00 65.56 187 VAL A C 1
ATOM 1575 O O . VAL A 1 187 ? -20.481 -4.252 36.511 1.00 65.56 187 VAL A O 1
ATOM 1578 N N . THR A 1 188 ? -19.908 -5.844 35.042 1.00 52.00 188 THR A N 1
ATOM 1579 C CA . THR A 1 188 ? -21.291 -6.329 34.886 1.00 52.00 188 THR A CA 1
ATOM 1580 C C . THR A 1 188 ? -21.615 -7.421 35.911 1.00 52.00 188 THR A C 1
ATOM 1582 O O . THR A 1 188 ? -21.018 -8.495 35.846 1.00 52.00 188 THR A O 1
ATOM 1585 N N . PRO A 1 189 ? -22.551 -7.206 36.857 1.00 51.12 189 PRO A N 1
ATOM 1586 C CA . PRO A 1 189 ? -22.966 -8.268 37.762 1.00 51.12 189 PRO A CA 1
ATOM 1587 C C . PRO A 1 189 ? -23.697 -9.352 36.966 1.00 51.12 189 PRO A C 1
ATOM 1589 O O . PRO A 1 189 ? -24.703 -9.083 36.307 1.00 51.12 189 PRO A O 1
ATOM 1592 N N . GLY A 1 190 ? -23.167 -10.577 37.016 1.00 50.34 190 GLY A N 1
ATOM 1593 C CA . GLY A 1 190 ? -23.804 -11.751 36.428 1.00 50.34 190 GLY A CA 1
ATOM 1594 C C . GLY A 1 190 ? -25.193 -12.006 37.031 1.00 50.34 190 GLY A C 1
ATOM 1595 O O . GLY A 1 190 ? -25.469 -11.572 38.156 1.00 50.34 190 GLY A O 1
ATOM 1596 N N . PRO A 1 191 ? -26.086 -12.704 36.305 1.00 46.44 191 PRO A N 1
ATOM 1597 C CA . PRO A 1 191 ? -27.393 -13.061 36.835 1.00 46.44 191 PRO A CA 1
ATOM 1598 C C . PRO A 1 191 ? -27.194 -13.871 38.118 1.00 46.44 191 PRO A C 1
ATOM 1600 O O . PRO A 1 191 ? -26.504 -14.889 38.124 1.00 46.44 191 PRO A O 1
ATOM 1603 N N . SER A 1 192 ? -27.761 -13.380 39.222 1.00 49.53 192 SER A N 1
ATOM 1604 C CA . SER A 1 192 ? -27.720 -14.062 40.512 1.00 49.53 192 SER A CA 1
ATOM 1605 C C . SER A 1 192 ? -28.329 -15.455 40.375 1.00 49.53 192 SER A C 1
ATOM 1607 O O . SER A 1 192 ? -29.542 -15.597 40.238 1.00 49.53 192 SER A O 1
ATOM 1609 N N . GLY A 1 193 ? -27.484 -16.480 40.424 1.00 41.69 193 GLY A N 1
ATOM 1610 C CA . GLY A 1 193 ? -27.913 -17.869 40.421 1.00 41.69 193 GLY A CA 1
ATOM 1611 C C . GLY A 1 193 ? -26.821 -18.791 40.944 1.00 41.69 193 GLY A C 1
ATOM 1612 O O . GLY A 1 193 ? -25.904 -19.122 40.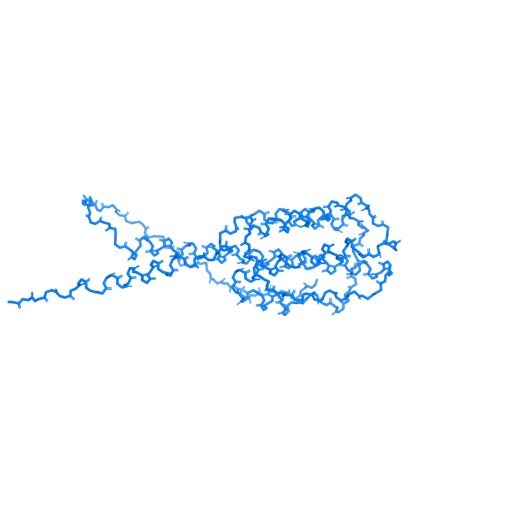208 1.00 41.69 193 GLY A O 1
ATOM 1613 N N . GLY A 1 194 ? -26.970 -19.209 42.206 1.00 38.59 194 GLY A N 1
ATOM 1614 C CA . GLY A 1 194 ? -26.415 -20.449 42.766 1.00 38.59 194 GLY A CA 1
ATOM 1615 C C . GLY A 1 194 ? -24.904 -20.485 43.003 1.00 38.59 194 GLY A C 1
ATOM 1616 O O . GLY A 1 194 ? -24.123 -20.682 42.083 1.00 38.59 194 GLY A O 1
ATOM 1617 N N . GLY A 1 195 ? -24.492 -20.345 44.264 1.00 41.56 195 GLY A N 1
ATOM 1618 C CA . GLY A 1 195 ? -23.085 -20.377 44.660 1.00 41.56 195 GLY A CA 1
ATOM 1619 C C . GLY A 1 195 ? -22.407 -21.747 44.559 1.00 41.56 195 GLY A C 1
ATOM 1620 O O . GLY A 1 195 ? -23.056 -22.782 44.662 1.00 41.56 195 GLY A O 1
ATOM 1621 N N . VAL A 1 196 ? -21.075 -21.709 44.468 1.00 34.94 196 VAL A N 1
ATOM 1622 C CA . VAL A 1 196 ? -20.126 -22.733 44.945 1.00 34.94 196 VAL A CA 1
ATOM 1623 C C . VAL A 1 196 ? -18.872 -21.984 45.456 1.00 34.94 196 VAL A C 1
ATOM 1625 O O . VAL A 1 196 ? -18.502 -20.981 44.841 1.00 34.94 196 VAL A O 1
ATOM 1628 N N . PRO A 1 197 ? -18.242 -22.370 46.588 1.00 45.62 197 PRO A N 1
ATOM 1629 C CA . PRO A 1 197 ? -17.258 -21.533 47.271 1.00 45.62 197 PRO A CA 1
ATOM 1630 C C . PRO A 1 197 ? -15.803 -21.738 46.817 1.00 45.62 197 PRO A C 1
ATOM 1632 O O . PRO A 1 197 ? -15.409 -22.819 46.395 1.00 45.62 197 PRO A O 1
ATOM 1635 N N . LEU A 1 198 ? -15.036 -20.652 46.992 1.00 46.00 198 LEU A N 1
ATOM 1636 C CA . LEU A 1 198 ? -13.580 -20.513 47.161 1.00 46.00 198 LEU A CA 1
ATOM 1637 C C . LEU A 1 198 ? -12.666 -21.603 46.563 1.00 46.00 198 LEU A C 1
ATOM 1639 O O . LEU A 1 198 ? -12.401 -22.632 47.180 1.00 46.00 198 LEU A O 1
ATOM 1643 N N . GLY A 1 199 ? -12.020 -21.250 45.450 1.00 32.34 199 GLY A N 1
ATOM 1644 C CA . GLY A 1 199 ? -10.734 -21.799 45.026 1.00 32.34 199 GLY A CA 1
ATOM 1645 C C . GLY A 1 199 ? -9.755 -20.654 44.767 1.00 32.34 199 GLY A C 1
ATOM 1646 O O . GLY A 1 199 ? -9.872 -19.958 43.767 1.00 32.34 199 GLY A O 1
ATOM 1647 N N . SER A 1 200 ? -8.858 -20.436 45.727 1.00 34.94 200 SER A N 1
ATOM 1648 C CA . SER A 1 200 ? -7.601 -19.672 45.671 1.00 34.94 200 SER A CA 1
ATOM 1649 C C . SER A 1 200 ? -7.186 -19.079 44.314 1.00 34.94 200 SER A C 1
ATOM 1651 O O . SER A 1 200 ? -6.816 -19.801 43.388 1.00 34.94 200 SER A O 1
ATOM 1653 N N . ALA A 1 201 ? -7.109 -17.749 44.260 1.00 41.88 201 ALA A N 1
ATOM 1654 C CA . ALA A 1 201 ? -6.309 -17.045 43.267 1.00 41.88 201 ALA A CA 1
ATOM 1655 C C . ALA A 1 201 ? -4.810 -17.342 43.456 1.00 41.88 201 ALA A C 1
ATOM 1657 O O . ALA A 1 201 ? -4.331 -17.385 44.591 1.00 41.88 201 ALA A O 1
ATOM 1658 N N . PRO A 1 202 ? -4.038 -17.372 42.363 1.00 36.09 202 PRO A N 1
ATOM 1659 C CA . PRO A 1 202 ? -2.698 -16.821 42.358 1.00 36.09 202 PRO A CA 1
ATOM 1660 C C . PRO A 1 202 ? -2.724 -15.489 41.603 1.00 36.09 202 PRO A C 1
ATOM 1662 O O . PRO A 1 202 ? -3.004 -15.436 40.407 1.00 36.09 202 PRO A O 1
ATOM 1665 N N . CYS A 1 203 ? -2.401 -14.400 42.300 1.00 33.06 203 CYS A N 1
ATOM 1666 C CA . CYS A 1 203 ? -2.026 -13.143 41.659 1.00 33.06 203 CYS A CA 1
ATOM 1667 C C . CYS A 1 203 ? -0.783 -13.367 40.778 1.00 33.06 203 CYS A C 1
ATOM 1669 O O . CYS A 1 203 ? 0.233 -13.827 41.307 1.00 33.06 203 CYS A O 1
ATOM 1671 N N . PRO A 1 204 ? -0.763 -12.964 39.496 1.00 37.19 204 PRO A N 1
ATOM 1672 C CA . PRO A 1 204 ? 0.491 -12.807 38.782 1.00 37.19 204 PRO A CA 1
ATOM 1673 C C . PRO A 1 204 ? 1.134 -11.494 39.225 1.00 37.19 204 PRO A C 1
ATOM 1675 O O . PRO A 1 204 ? 0.706 -10.390 38.887 1.00 37.19 204 PRO A O 1
ATOM 1678 N N . HIS A 1 205 ? 2.181 -11.635 40.023 1.00 34.69 205 HIS A N 1
ATOM 1679 C CA . HIS A 1 205 ? 3.092 -10.572 40.393 1.00 34.69 205 HIS A CA 1
ATOM 1680 C C . HIS A 1 205 ? 3.927 -10.184 39.158 1.00 34.69 205 HIS A C 1
ATOM 1682 O O . HIS A 1 205 ? 4.979 -10.762 38.919 1.00 34.69 205 HIS A O 1
ATOM 1688 N N . TYR A 1 206 ? 3.479 -9.202 38.372 1.00 30.55 206 TYR A N 1
ATOM 1689 C CA . TYR A 1 206 ? 4.317 -8.546 37.358 1.00 30.55 206 TYR A CA 1
ATOM 1690 C C . TYR A 1 206 ? 4.399 -7.043 37.631 1.00 30.55 206 TYR A C 1
ATOM 1692 O O . TYR A 1 206 ? 3.779 -6.207 36.979 1.00 30.55 206 TYR A O 1
ATOM 1700 N N . LYS A 1 207 ? 5.219 -6.696 38.627 1.00 36.94 207 LYS A N 1
ATOM 1701 C CA . LYS A 1 207 ? 5.978 -5.443 38.591 1.00 36.94 207 LYS A CA 1
ATOM 1702 C C . LYS A 1 207 ? 7.191 -5.688 37.694 1.00 36.94 207 LYS A C 1
ATOM 1704 O O . LYS A 1 207 ? 7.866 -6.693 37.867 1.00 36.94 207 LYS A O 1
ATOM 1709 N N . HIS A 1 208 ? 7.453 -4.734 36.802 1.00 34.19 208 HIS A N 1
ATOM 1710 C CA . HIS A 1 208 ? 8.441 -4.744 35.714 1.00 34.19 208 HIS A CA 1
ATOM 1711 C C . HIS A 1 208 ? 7.982 -5.462 34.445 1.00 34.19 208 HIS A C 1
ATOM 1713 O O . HIS A 1 208 ? 8.156 -6.661 34.317 1.00 34.19 208 HIS A O 1
ATOM 1719 N N . LEU A 1 209 ? 7.432 -4.689 33.502 1.00 32.53 209 LEU A N 1
ATOM 1720 C CA . LEU A 1 209 ? 7.777 -4.694 32.070 1.00 32.53 209 LEU A CA 1
ATOM 1721 C C . LEU A 1 209 ? 6.862 -3.700 31.335 1.00 32.53 209 LEU A C 1
ATOM 1723 O O . LEU A 1 209 ? 5.991 -4.102 30.594 1.00 32.53 209 LEU A O 1
ATOM 1727 N N . PHE A 1 210 ? 7.025 -2.398 31.583 1.00 27.73 210 PHE A N 1
ATOM 1728 C CA . PHE A 1 210 ? 6.756 -1.323 30.610 1.00 27.73 210 PHE A CA 1
ATOM 1729 C C . PHE A 1 210 ? 7.458 -0.051 31.108 1.00 27.73 210 PHE A C 1
ATOM 1731 O O . PHE A 1 210 ? 6.853 0.976 31.395 1.00 27.73 210 PHE A O 1
ATOM 1738 N N . LYS A 1 211 ? 8.791 -0.110 31.206 1.00 25.36 211 LYS A N 1
ATOM 1739 C CA . LYS A 1 211 ? 9.567 1.055 30.780 1.00 25.36 211 LYS A CA 1
ATOM 1740 C C . LYS A 1 211 ? 9.561 0.960 29.261 1.00 25.36 211 LYS A C 1
ATOM 1742 O O . LYS A 1 211 ? 10.357 0.216 28.697 1.00 25.36 211 LYS A O 1
ATOM 1747 N N . VAL A 1 212 ? 8.633 1.660 28.606 1.00 31.89 212 VAL A N 1
ATOM 1748 C CA . VAL A 1 212 ? 8.874 2.055 27.218 1.00 31.89 212 VAL A CA 1
ATOM 1749 C C . VAL A 1 212 ? 10.058 2.997 27.306 1.00 31.89 212 VAL A C 1
ATOM 1751 O O . VAL A 1 212 ? 9.943 4.161 27.680 1.00 31.89 212 VAL A O 1
ATOM 1754 N N . ASN A 1 213 ? 11.227 2.418 27.092 1.00 27.02 213 ASN A N 1
ATOM 1755 C CA . ASN A 1 213 ? 12.447 3.146 26.898 1.00 27.02 213 ASN A CA 1
ATOM 1756 C C . ASN A 1 213 ? 12.250 3.914 25.586 1.00 27.02 213 ASN A C 1
ATOM 1758 O O . ASN A 1 213 ? 12.430 3.358 24.509 1.00 27.02 213 ASN A O 1
ATOM 1762 N N . GLN A 1 214 ? 11.809 5.172 25.672 1.00 35.03 214 GLN A N 1
ATOM 1763 C CA . GLN A 1 214 ? 11.917 6.139 24.577 1.00 35.03 214 GLN A CA 1
ATOM 1764 C C . GLN A 1 214 ? 13.394 6.516 24.380 1.00 35.03 214 GLN A C 1
ATOM 1766 O O . GLN A 1 214 ? 13.760 7.687 24.401 1.00 35.03 214 GLN A O 1
ATOM 1771 N N . THR A 1 215 ? 14.269 5.525 24.222 1.00 28.88 215 THR A N 1
ATOM 1772 C CA . THR A 1 215 ? 15.593 5.760 23.663 1.00 28.88 215 THR A CA 1
ATOM 1773 C C . THR A 1 215 ? 15.583 5.251 22.241 1.00 28.88 215 THR A C 1
ATOM 1775 O O . THR A 1 215 ? 15.280 4.095 21.959 1.00 28.88 215 THR A O 1
ATOM 1778 N N . ASN A 1 216 ? 15.916 6.183 21.358 1.00 32.28 216 ASN A N 1
ATOM 1779 C CA . ASN A 1 216 ? 16.345 5.942 19.998 1.00 32.28 216 ASN A CA 1
ATOM 1780 C C . ASN A 1 216 ? 15.289 5.319 19.077 1.00 32.28 216 ASN A C 1
ATOM 1782 O O . ASN A 1 216 ? 15.478 4.243 18.522 1.00 32.28 216 ASN A O 1
ATOM 1786 N N . GLN A 1 217 ? 14.270 6.115 18.734 1.00 31.89 217 GLN A N 1
ATOM 1787 C CA . GLN A 1 217 ? 14.042 6.297 17.298 1.00 31.89 217 GLN A CA 1
ATOM 1788 C C . GLN A 1 217 ? 15.269 7.038 16.766 1.00 31.89 217 GLN A C 1
ATOM 1790 O O . GLN A 1 217 ? 15.331 8.267 16.770 1.00 31.89 217 GLN A O 1
ATOM 1795 N N . THR A 1 218 ? 16.304 6.271 16.424 1.00 28.03 218 THR A N 1
ATOM 1796 C CA . THR A 1 218 ? 17.370 6.760 15.565 1.00 28.03 218 THR A CA 1
ATOM 1797 C C . THR A 1 218 ? 16.705 7.326 14.326 1.00 28.03 218 THR A C 1
ATOM 1799 O O . THR A 1 218 ? 15.946 6.651 13.633 1.00 28.03 218 THR A O 1
ATOM 1802 N N . ASN A 1 219 ? 16.959 8.610 14.110 1.00 37.22 219 ASN A N 1
ATOM 1803 C CA . ASN A 1 219 ? 16.749 9.257 12.836 1.00 37.22 219 ASN A CA 1
ATOM 1804 C C . ASN A 1 219 ? 17.610 8.513 11.816 1.00 37.22 219 ASN A C 1
ATOM 1806 O O . ASN A 1 219 ? 18.811 8.756 11.747 1.00 37.22 219 ASN A O 1
ATOM 1810 N N . THR A 1 220 ? 17.015 7.603 11.063 1.00 25.83 220 THR A N 1
ATOM 1811 C CA . THR A 1 220 ? 17.673 6.967 9.925 1.00 25.83 220 THR A CA 1
ATOM 1812 C C . THR A 1 220 ? 16.641 6.804 8.825 1.00 25.83 220 THR A C 1
ATOM 1814 O O . THR A 1 220 ? 15.648 6.095 9.004 1.00 25.83 220 THR A O 1
ATOM 1817 N N . CYS A 1 221 ? 16.870 7.580 7.763 1.00 36.75 221 CYS A N 1
ATOM 1818 C CA . CYS A 1 221 ? 16.465 7.262 6.403 1.00 36.75 221 CYS A CA 1
ATOM 1819 C C . CYS A 1 221 ? 17.138 5.957 5.970 1.00 36.75 221 CYS A C 1
ATOM 1821 O O . CYS A 1 221 ? 18.270 5.715 6.455 1.00 36.75 221 CYS A O 1
#